Protein AF-A0A0K5Z4E2-F1 (afdb_monomer_lite)

Structure (mmCIF, N/CA/C/O backbone):
data_AF-A0A0K5Z4E2-F1
#
_entry.id   AF-A0A0K5Z4E2-F1
#
loop_
_atom_site.group_PDB
_atom_site.id
_atom_site.type_symbol
_atom_site.label_atom_id
_atom_site.label_alt_id
_atom_site.label_comp_id
_atom_site.label_asym_id
_atom_site.label_entity_id
_atom_site.label_seq_id
_atom_site.pdbx_PDB_ins_code
_atom_site.Cartn_x
_atom_site.Cartn_y
_atom_site.Cartn_z
_atom_site.occupancy
_atom_site.B_iso_or_equiv
_atom_site.auth_seq_id
_atom_site.auth_comp_id
_atom_site.auth_asym_id
_atom_site.auth_atom_id
_atom_site.pdbx_PDB_model_num
ATOM 1 N N . MET A 1 1 ? 26.816 7.752 -24.090 1.00 85.88 1 MET A N 1
ATOM 2 C CA . MET A 1 1 ? 27.400 7.829 -25.450 1.00 85.88 1 MET A CA 1
ATOM 3 C C . MET A 1 1 ? 27.146 6.530 -26.201 1.00 85.88 1 MET A C 1
ATOM 5 O O . MET A 1 1 ? 27.553 5.478 -25.718 1.00 85.88 1 MET A O 1
ATOM 9 N N . LEU A 1 2 ? 26.466 6.602 -27.347 1.00 91.19 2 LEU A N 1
ATOM 10 C CA . LEU A 1 2 ? 26.201 5.449 -28.211 1.00 91.19 2 LEU A CA 1
ATOM 11 C C . LEU A 1 2 ? 27.497 4.975 -28.888 1.00 91.19 2 LEU A C 1
ATOM 13 O O . LEU A 1 2 ? 28.243 5.803 -29.405 1.00 91.19 2 LEU A O 1
ATOM 17 N N . GLU A 1 3 ? 27.762 3.668 -28.878 1.00 92.12 3 GLU A N 1
ATOM 18 C CA . GLU A 1 3 ? 28.926 3.069 -29.547 1.00 92.12 3 GLU A CA 1
ATOM 19 C C . GLU A 1 3 ? 28.527 2.329 -30.829 1.00 92.12 3 GLU A C 1
ATOM 21 O O . GLU A 1 3 ? 29.168 2.508 -31.861 1.00 92.12 3 GLU A O 1
ATOM 26 N N . SER A 1 4 ? 27.482 1.500 -30.781 1.00 94.38 4 SER A N 1
ATOM 27 C CA . SER A 1 4 ? 27.025 0.746 -31.951 1.00 94.38 4 SER A CA 1
ATOM 28 C C . SER A 1 4 ? 25.562 0.339 -31.845 1.00 94.38 4 SER A C 1
ATOM 30 O O . SER A 1 4 ? 25.048 0.124 -30.746 1.00 94.38 4 SER A O 1
ATOM 32 N N . VAL A 1 5 ? 24.931 0.157 -33.004 1.00 95.69 5 VAL A N 1
ATOM 33 C CA . VAL A 1 5 ? 23.601 -0.439 -33.155 1.00 95.69 5 VAL A CA 1
ATOM 34 C C . VAL A 1 5 ? 23.683 -1.488 -34.256 1.00 95.69 5 VAL A C 1
ATOM 36 O O . VAL A 1 5 ? 24.178 -1.192 -35.343 1.00 95.69 5 VAL A O 1
ATOM 39 N N . ALA A 1 6 ? 23.214 -2.700 -33.978 1.00 96.62 6 ALA A N 1
ATOM 40 C CA . ALA A 1 6 ? 23.069 -3.765 -34.963 1.00 96.62 6 ALA A CA 1
ATOM 41 C C . ALA A 1 6 ? 21.619 -4.248 -34.959 1.00 96.62 6 ALA A C 1
ATOM 43 O O . ALA A 1 6 ? 21.101 -4.597 -33.903 1.00 96.62 6 ALA A O 1
ATOM 44 N N . ILE A 1 7 ? 20.970 -4.252 -36.122 1.00 96.38 7 ILE A N 1
ATOM 45 C CA . ILE A 1 7 ? 19.558 -4.622 -36.259 1.00 96.38 7 ILE A CA 1
ATOM 46 C C . ILE A 1 7 ? 19.467 -5.948 -37.006 1.00 96.38 7 ILE A C 1
ATOM 48 O O . ILE A 1 7 ? 20.062 -6.099 -38.072 1.00 96.38 7 ILE A O 1
ATOM 52 N N . THR A 1 8 ? 18.715 -6.891 -36.448 1.00 96.81 8 THR A N 1
ATOM 53 C CA . THR A 1 8 ? 18.377 -8.172 -37.072 1.00 96.81 8 THR A CA 1
ATOM 54 C C . THR A 1 8 ? 16.865 -8.267 -37.165 1.00 96.81 8 THR A C 1
ATOM 56 O O . THR A 1 8 ? 16.188 -8.376 -36.149 1.00 96.81 8 THR A O 1
ATOM 59 N N . GLN A 1 9 ? 16.327 -8.202 -38.378 1.00 93.56 9 GLN A N 1
ATOM 60 C CA . GLN A 1 9 ? 14.895 -8.367 -38.596 1.00 93.56 9 GLN A CA 1
ATOM 61 C C . GLN A 1 9 ? 14.536 -9.856 -38.505 1.00 93.56 9 GLN A C 1
ATOM 63 O O . GLN A 1 9 ? 15.142 -10.675 -39.198 1.00 93.56 9 GLN A O 1
ATOM 68 N N . THR A 1 10 ? 13.595 -10.207 -37.629 1.00 90.38 10 THR A N 1
ATOM 69 C CA . THR A 1 10 ? 13.151 -11.594 -37.424 1.00 90.38 10 THR A CA 1
ATOM 70 C C . THR A 1 10 ? 12.010 -11.960 -38.366 1.00 90.38 10 THR A C 1
ATOM 72 O O . THR A 1 10 ? 11.995 -13.072 -38.889 1.00 90.38 10 THR A O 1
ATOM 75 N N . ASP A 1 11 ? 11.103 -11.019 -38.642 1.00 93.44 11 ASP A N 1
ATOM 76 C CA . ASP A 1 11 ? 10.031 -11.160 -39.631 1.00 93.44 11 ASP A CA 1
ATOM 77 C C . ASP A 1 11 ? 9.533 -9.785 -40.127 1.00 93.44 11 ASP A C 1
ATOM 79 O O . ASP A 1 11 ? 10.179 -8.760 -39.907 1.00 93.44 11 ASP A O 1
ATOM 83 N N . ALA A 1 12 ? 8.417 -9.761 -40.864 1.00 91.88 12 ALA A N 1
ATOM 84 C CA . ALA A 1 12 ? 7.866 -8.536 -41.445 1.00 91.88 12 ALA A CA 1
ATOM 85 C C . ALA A 1 12 ? 7.561 -7.457 -40.392 1.00 91.88 12 ALA A C 1
ATOM 87 O O . ALA A 1 12 ? 7.749 -6.275 -40.680 1.00 91.88 12 ALA A O 1
ATOM 88 N N . ASP A 1 13 ? 7.180 -7.878 -39.186 1.00 96.31 13 ASP A N 1
ATOM 89 C CA . ASP A 1 13 ? 6.677 -7.012 -38.129 1.00 96.31 13 ASP A CA 1
ATOM 90 C C . ASP A 1 13 ? 7.551 -7.035 -36.866 1.00 96.31 13 ASP A C 1
ATOM 92 O O . ASP A 1 13 ? 7.271 -6.280 -35.945 1.00 96.31 13 ASP A O 1
ATOM 96 N N . HIS A 1 14 ? 8.624 -7.833 -36.808 1.00 97.12 14 HIS A N 1
ATOM 97 C CA . HIS A 1 14 ? 9.507 -7.928 -35.639 1.00 97.12 14 HIS A CA 1
ATOM 98 C C . HIS A 1 14 ? 10.990 -7.766 -35.986 1.00 97.12 14 HIS A C 1
ATOM 100 O O . HIS A 1 14 ? 11.478 -8.248 -37.015 1.00 97.12 14 HIS A O 1
ATOM 106 N N . ALA A 1 15 ? 11.735 -7.113 -35.092 1.00 97.06 15 ALA A N 1
ATOM 107 C CA . ALA A 1 15 ? 13.181 -6.962 -35.199 1.00 97.06 15 ALA A CA 1
ATOM 108 C C . ALA A 1 15 ? 13.861 -6.871 -33.828 1.00 97.06 15 ALA A C 1
ATOM 110 O O . ALA A 1 15 ? 13.301 -6.348 -32.870 1.00 97.06 15 ALA A O 1
ATOM 111 N N . ASP A 1 16 ? 15.117 -7.299 -33.767 1.00 97.44 16 ASP A N 1
ATOM 112 C CA . ASP A 1 16 ? 15.994 -7.126 -32.615 1.00 97.44 16 ASP A CA 1
ATOM 113 C C . ASP A 1 16 ? 17.043 -6.055 -32.922 1.00 97.44 16 ASP A C 1
ATOM 115 O O . ASP A 1 16 ? 17.810 -6.189 -33.879 1.00 97.44 16 ASP A O 1
ATOM 119 N N . ALA A 1 17 ? 17.138 -5.017 -32.090 1.00 97.19 17 ALA A N 1
ATOM 120 C CA . ALA A 1 17 ? 18.219 -4.037 -32.154 1.00 97.19 17 ALA A CA 1
ATOM 121 C C . ALA A 1 17 ? 19.170 -4.205 -30.964 1.00 97.19 17 ALA A C 1
ATOM 123 O O . ALA A 1 17 ? 18.847 -3.854 -29.830 1.00 97.19 17 ALA A O 1
ATOM 124 N N . VAL A 1 18 ? 20.375 -4.710 -31.217 1.00 97.12 18 VAL A N 1
ATOM 125 C CA . VAL A 1 18 ? 21.443 -4.796 -30.217 1.00 97.12 18 VAL A CA 1
ATOM 126 C C . VAL A 1 18 ? 22.155 -3.450 -30.146 1.00 97.12 18 VAL A C 1
ATOM 128 O O . VAL A 1 18 ? 22.846 -3.039 -31.081 1.00 97.12 18 VAL A O 1
ATOM 131 N N . VAL A 1 19 ? 21.989 -2.762 -29.022 1.00 96.56 19 VAL A N 1
ATOM 132 C CA . VAL A 1 19 ? 22.530 -1.427 -28.766 1.00 96.56 19 VAL A CA 1
ATOM 133 C C . VAL A 1 19 ? 23.646 -1.522 -27.738 1.00 96.56 19 VAL A C 1
ATOM 135 O O . VAL A 1 19 ? 23.471 -2.068 -26.647 1.00 96.56 19 VAL A O 1
ATOM 138 N N . ARG A 1 20 ? 24.802 -0.946 -28.070 1.00 94.75 20 ARG A N 1
ATOM 139 C CA . ARG A 1 20 ? 25.948 -0.830 -27.167 1.00 94.75 20 ARG A CA 1
ATOM 140 C C . ARG A 1 20 ? 26.245 0.631 -26.893 1.00 94.75 20 ARG A C 1
ATOM 142 O O . ARG A 1 20 ? 26.396 1.423 -27.825 1.00 94.75 20 ARG A O 1
ATOM 149 N N . PHE A 1 21 ? 26.358 0.989 -25.624 1.00 93.31 21 PHE A N 1
ATOM 150 C CA . PHE A 1 21 ? 26.589 2.366 -25.207 1.00 93.31 21 PHE A CA 1
ATOM 151 C C . PHE A 1 21 ? 27.310 2.439 -23.858 1.00 93.31 21 PHE A C 1
ATOM 153 O O . PHE A 1 21 ? 27.431 1.455 -23.131 1.00 93.31 21 PHE A O 1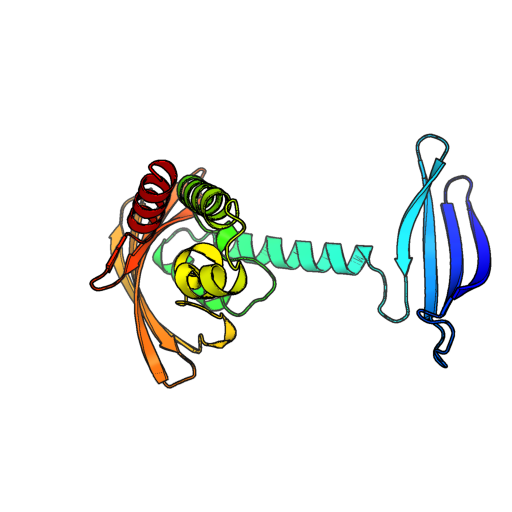
ATOM 160 N N . ARG A 1 22 ? 27.794 3.632 -23.521 1.00 91.88 22 ARG A N 1
ATOM 161 C CA . ARG A 1 22 ? 28.263 3.998 -22.176 1.00 91.88 22 ARG A CA 1
ATOM 162 C C . ARG A 1 22 ? 27.279 4.971 -21.551 1.00 91.88 22 ARG A C 1
ATOM 164 O O . ARG A 1 22 ? 26.756 5.811 -22.288 1.00 91.88 22 ARG A O 1
ATOM 171 N N . ILE A 1 23 ? 27.043 4.897 -20.245 1.00 88.31 23 ILE A N 1
ATOM 172 C CA . ILE A 1 23 ? 26.142 5.839 -19.567 1.00 88.31 23 ILE A CA 1
ATOM 173 C C . ILE A 1 23 ? 26.792 7.225 -19.600 1.00 88.31 23 ILE A C 1
ATOM 175 O O . ILE A 1 23 ? 26.270 8.141 -20.242 1.00 88.31 23 ILE A O 1
ATOM 179 N N . PHE A 1 24 ? 28.008 7.333 -19.068 1.00 88.69 24 PHE A N 1
ATOM 180 C CA . PHE A 1 24 ? 28.829 8.535 -19.140 1.00 88.69 24 PHE A CA 1
ATOM 181 C C . PHE A 1 24 ? 29.995 8.374 -20.114 1.00 88.69 24 PHE A C 1
ATOM 183 O O . PHE A 1 24 ? 30.400 7.274 -20.490 1.00 88.69 24 PHE A O 1
ATOM 190 N N . LYS A 1 25 ? 30.522 9.507 -20.587 1.00 81.75 25 LYS A N 1
ATOM 191 C CA . LYS A 1 25 ? 31.592 9.535 -21.595 1.00 81.75 25 LYS A CA 1
ATOM 192 C C . LYS A 1 25 ? 32.856 8.808 -21.115 1.00 81.75 25 LYS A C 1
ATOM 194 O O . LYS A 1 25 ? 33.476 8.090 -21.901 1.00 81.75 25 LYS A O 1
ATOM 199 N N . ASP A 1 26 ? 33.173 8.959 -19.833 1.00 86.88 26 ASP A N 1
ATOM 200 C CA . ASP A 1 26 ? 34.413 8.474 -19.225 1.00 86.88 26 ASP A CA 1
ATOM 201 C C . ASP A 1 26 ? 34.267 7.094 -18.560 1.00 86.88 26 ASP A C 1
ATOM 203 O O . ASP A 1 26 ? 35.244 6.552 -18.040 1.00 86.88 26 ASP A O 1
ATOM 207 N N . ASP A 1 27 ? 33.076 6.486 -18.619 1.00 86.25 27 ASP A N 1
ATOM 208 C CA . ASP A 1 27 ? 32.851 5.158 -18.052 1.00 86.25 27 ASP A CA 1
ATOM 209 C C . ASP A 1 27 ? 33.724 4.115 -18.751 1.00 86.25 27 ASP A C 1
ATOM 211 O O . ASP A 1 27 ? 33.799 4.027 -19.985 1.00 86.25 27 ASP A O 1
ATOM 215 N N . LYS A 1 28 ? 34.387 3.277 -17.952 1.00 82.62 28 LYS A N 1
ATOM 216 C CA . LYS A 1 28 ? 35.117 2.109 -18.464 1.00 82.62 28 LYS A CA 1
ATOM 217 C C . LYS A 1 28 ? 34.163 0.985 -18.854 1.00 82.62 28 LYS A C 1
ATOM 219 O O . LYS A 1 28 ? 34.446 0.242 -19.794 1.00 82.62 28 LYS A O 1
ATOM 224 N N . GLU A 1 29 ? 33.048 0.877 -18.139 1.00 84.69 29 GLU A N 1
ATOM 225 C CA . GLU A 1 29 ? 32.032 -0.135 -18.379 1.00 84.69 29 GLU A CA 1
ATOM 226 C C . GLU A 1 29 ? 31.134 0.239 -19.556 1.00 84.69 29 GLU A C 1
ATOM 228 O O . GLU A 1 29 ? 30.842 1.405 -19.829 1.00 84.69 29 GLU A O 1
ATOM 233 N N . LYS A 1 30 ? 30.719 -0.790 -20.290 1.00 88.44 30 LYS A N 1
ATOM 234 C CA . LYS A 1 30 ? 29.866 -0.665 -21.466 1.00 88.44 30 LYS A CA 1
ATOM 235 C C . LYS A 1 30 ? 28.593 -1.438 -21.205 1.00 88.44 30 LYS A C 1
ATOM 237 O O . LYS A 1 30 ? 28.645 -2.606 -20.836 1.00 88.44 30 LYS A O 1
ATOM 242 N N . THR A 1 31 ? 27.468 -0.800 -21.468 1.00 91.75 31 THR A N 1
ATOM 243 C CA . THR A 1 31 ? 26.156 -1.428 -21.402 1.00 91.75 31 THR A CA 1
ATOM 244 C C . THR A 1 31 ? 25.794 -1.971 -22.779 1.00 91.75 31 THR A C 1
ATOM 246 O O . THR A 1 31 ? 26.009 -1.310 -23.798 1.00 91.75 31 THR A O 1
ATOM 249 N N . THR A 1 32 ? 25.272 -3.195 -22.811 1.00 94.88 32 THR A N 1
ATOM 250 C CA . THR A 1 32 ? 24.693 -3.809 -24.012 1.00 94.88 32 THR A CA 1
ATOM 251 C C . THR A 1 32 ? 23.268 -4.221 -23.690 1.00 94.88 32 THR A C 1
ATOM 253 O O . THR A 1 32 ? 23.039 -4.869 -22.670 1.00 94.88 32 THR A O 1
ATOM 256 N N . GLN A 1 33 ? 22.325 -3.829 -24.538 1.00 96.44 33 GLN A N 1
ATOM 257 C CA . GLN A 1 33 ? 20.915 -4.187 -24.413 1.00 96.44 33 GLN A CA 1
ATOM 258 C C . GLN A 1 33 ? 20.367 -4.562 -25.786 1.00 96.44 33 GLN A C 1
ATOM 260 O O . GLN A 1 33 ? 20.819 -4.037 -26.804 1.00 96.44 33 GLN A O 1
ATOM 265 N N . THR A 1 34 ? 19.398 -5.466 -25.811 1.00 97.50 34 THR A N 1
ATOM 266 C CA . THR A 1 34 ? 18.633 -5.806 -27.009 1.00 97.50 34 THR A CA 1
ATOM 267 C C . THR A 1 34 ? 17.262 -5.171 -26.885 1.00 97.50 34 THR A C 1
ATOM 269 O O . THR A 1 34 ? 16.535 -5.463 -25.941 1.00 97.50 34 THR A O 1
ATOM 272 N N . LEU A 1 35 ? 16.917 -4.302 -27.827 1.00 97.38 35 LEU A N 1
ATOM 273 C CA . LEU A 1 35 ? 15.571 -3.768 -27.967 1.00 97.38 35 LEU A CA 1
ATOM 274 C C . LEU A 1 35 ? 14.790 -4.738 -28.851 1.00 97.38 35 LEU A C 1
ATOM 276 O O . LEU A 1 35 ? 15.135 -4.907 -30.022 1.00 97.38 35 LEU A O 1
ATOM 280 N N . LYS A 1 36 ? 13.775 -5.386 -28.286 1.00 97.19 36 LYS A N 1
ATOM 281 C CA . LYS A 1 36 ? 12.779 -6.145 -29.042 1.00 97.19 36 LYS A CA 1
ATOM 282 C C . LYS A 1 36 ? 11.817 -5.141 -29.652 1.00 97.19 36 LYS A C 1
ATOM 284 O O . LYS A 1 36 ? 11.267 -4.312 -28.932 1.00 97.19 36 LYS A O 1
ATOM 289 N N . MET A 1 37 ? 11.672 -5.157 -30.967 1.00 97.19 37 MET A N 1
ATOM 290 C CA . MET A 1 37 ? 10.881 -4.179 -31.703 1.00 97.19 37 MET A CA 1
ATOM 291 C C . MET A 1 37 ? 9.734 -4.857 -32.434 1.00 97.19 37 MET A C 1
ATOM 293 O O . MET A 1 37 ? 9.917 -5.931 -33.005 1.00 97.19 37 MET A O 1
ATOM 297 N N . VAL A 1 38 ? 8.591 -4.176 -32.468 1.00 97.12 38 VAL A N 1
ATOM 298 C CA . VAL A 1 38 ? 7.399 -4.587 -33.213 1.00 97.12 38 VAL A CA 1
ATOM 299 C C . VAL A 1 38 ? 6.893 -3.434 -34.082 1.00 97.12 38 VAL A C 1
ATOM 301 O O . VAL A 1 38 ? 6.994 -2.261 -33.708 1.00 97.12 38 VAL A O 1
ATOM 304 N N . ALA A 1 39 ? 6.398 -3.748 -35.274 1.00 96.19 39 ALA A N 1
ATOM 305 C CA . ALA A 1 39 ? 5.769 -2.799 -36.174 1.00 96.19 39 ALA A CA 1
ATOM 306 C C . ALA A 1 39 ? 4.279 -2.671 -35.830 1.00 96.19 39 ALA A C 1
ATOM 308 O O . ALA A 1 39 ? 3.481 -3.571 -36.069 1.00 96.19 39 ALA A O 1
ATOM 309 N N . GLU A 1 40 ? 3.881 -1.514 -35.309 1.00 94.38 40 GLU A N 1
ATOM 310 C CA . GLU A 1 40 ? 2.494 -1.212 -34.965 1.00 94.38 40 GLU A CA 1
ATOM 311 C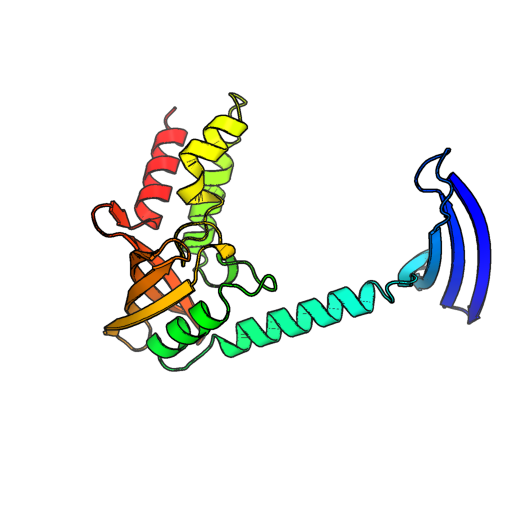 C . GLU A 1 40 ? 2.054 0.089 -35.624 1.00 94.38 40 GLU A C 1
ATOM 313 O O . GLU A 1 40 ? 2.725 1.116 -35.520 1.00 94.38 40 GLU A O 1
ATOM 318 N N . ASN A 1 41 ? 0.891 0.080 -36.282 1.00 92.25 41 ASN A N 1
ATOM 319 C CA . ASN A 1 41 ? 0.302 1.276 -36.898 1.00 92.25 41 ASN A CA 1
ATOM 320 C C . ASN A 1 41 ? 1.278 2.029 -37.831 1.00 92.25 41 ASN A C 1
ATOM 322 O O . ASN A 1 41 ? 1.318 3.260 -37.851 1.00 92.25 41 ASN A O 1
ATOM 326 N N . GLY A 1 42 ? 2.094 1.285 -38.587 1.00 91.12 42 GLY A N 1
ATOM 327 C CA . GLY A 1 42 ? 3.061 1.843 -39.537 1.00 91.12 42 GLY A CA 1
ATOM 328 C C . GLY A 1 42 ? 4.323 2.447 -38.907 1.00 91.12 42 GLY A C 1
ATOM 329 O O . GLY A 1 42 ? 5.068 3.134 -39.606 1.00 91.12 42 GLY A O 1
ATOM 330 N N . ARG A 1 43 ? 4.585 2.212 -37.614 1.00 94.69 43 ARG A N 1
ATOM 331 C CA . ARG A 1 43 ? 5.822 2.622 -36.932 1.00 94.69 43 ARG A CA 1
ATOM 332 C C . ARG A 1 43 ? 6.430 1.470 -36.138 1.00 94.69 43 ARG A C 1
ATOM 334 O O . ARG A 1 43 ? 5.714 0.633 -35.606 1.00 94.69 43 ARG A O 1
ATOM 341 N N . TRP A 1 44 ? 7.750 1.473 -36.013 1.00 95.00 44 TRP A N 1
ATOM 342 C CA . TRP A 1 44 ? 8.453 0.562 -35.116 1.00 95.00 44 TRP A CA 1
ATOM 343 C C . TRP A 1 44 ? 8.418 1.102 -33.687 1.00 95.00 44 TRP A C 1
ATOM 345 O O . TRP A 1 44 ? 8.783 2.256 -33.449 1.00 95.00 44 TRP A O 1
ATOM 355 N N . VAL A 1 45 ? 7.990 0.269 -32.747 1.00 96.56 45 VAL A N 1
ATOM 356 C CA . VAL A 1 45 ? 8.007 0.546 -31.307 1.00 96.56 45 VAL A CA 1
ATOM 357 C C . VAL A 1 45 ? 8.872 -0.490 -30.595 1.00 96.56 45 VAL A C 1
ATOM 359 O O . VAL A 1 45 ? 9.123 -1.566 -31.132 1.00 96.56 45 VAL A O 1
ATOM 362 N N . ILE A 1 46 ? 9.377 -0.140 -29.412 1.00 96.62 46 ILE A N 1
ATOM 363 C CA . ILE A 1 46 ? 10.097 -1.079 -28.546 1.00 96.62 46 ILE A CA 1
ATOM 364 C C . ILE A 1 46 ? 9.046 -1.805 -27.709 1.00 96.62 46 ILE A C 1
ATOM 366 O O . ILE A 1 46 ? 8.323 -1.156 -26.957 1.00 96.62 46 ILE A O 1
ATOM 370 N N . ASP A 1 47 ? 8.983 -3.121 -27.861 1.00 95.38 47 ASP A N 1
ATOM 371 C CA . ASP A 1 47 ? 8.120 -4.022 -27.096 1.00 95.38 47 ASP A CA 1
ATOM 372 C C . ASP A 1 47 ? 8.782 -4.427 -25.770 1.00 95.38 47 ASP A C 1
ATOM 374 O O . ASP A 1 47 ? 8.169 -4.386 -24.707 1.00 95.38 47 ASP A O 1
ATOM 378 N N . ASP A 1 48 ? 10.083 -4.734 -25.813 1.00 97.06 48 ASP A N 1
ATOM 379 C CA . ASP A 1 48 ? 10.846 -5.141 -24.634 1.00 97.06 48 ASP A CA 1
ATOM 380 C C . ASP A 1 48 ? 12.312 -4.695 -24.711 1.00 97.06 48 ASP A C 1
ATOM 382 O O . ASP A 1 48 ? 12.880 -4.454 -25.780 1.00 97.06 48 ASP A O 1
ATOM 386 N N . ILE A 1 49 ? 12.944 -4.598 -23.545 1.00 97.25 49 ILE A N 1
ATOM 387 C CA . ILE A 1 49 ? 14.361 -4.303 -23.379 1.00 97.25 49 ILE A CA 1
ATOM 388 C C . ILE A 1 49 ? 14.987 -5.462 -22.613 1.00 97.25 49 ILE A C 1
ATOM 390 O O . ILE A 1 49 ? 14.680 -5.695 -21.446 1.00 97.25 49 ILE A O 1
ATOM 394 N N . VAL A 1 50 ? 15.913 -6.161 -23.262 1.00 97.00 50 VAL A N 1
ATOM 395 C CA . VAL A 1 50 ? 16.627 -7.296 -22.676 1.00 97.00 50 VAL A CA 1
ATOM 396 C C . VAL A 1 50 ? 18.067 -6.901 -22.391 1.00 97.00 50 VAL A C 1
ATOM 398 O O . VAL A 1 50 ? 18.810 -6.494 -23.285 1.00 97.00 50 VAL A O 1
ATOM 401 N N . SER A 1 51 ? 18.482 -7.041 -21.138 1.00 94.38 51 SER A N 1
ATOM 402 C CA . SER A 1 51 ? 19.849 -6.771 -20.683 1.00 94.38 51 SER A CA 1
ATOM 403 C C . SER A 1 51 ? 20.479 -8.017 -20.051 1.00 94.38 51 SER A C 1
ATOM 405 O O . SER A 1 51 ? 19.900 -9.102 -20.055 1.00 94.38 51 SER A O 1
ATOM 407 N N . ASN A 1 52 ? 21.658 -7.862 -19.448 1.00 91.19 52 ASN A N 1
ATOM 408 C CA . ASN A 1 52 ? 22.251 -8.873 -18.567 1.00 91.19 52 ASN A CA 1
ATOM 409 C C . ASN A 1 52 ? 21.389 -9.178 -17.324 1.00 91.19 52 ASN A C 1
ATOM 411 O O . ASN A 1 52 ? 21.598 -10.210 -16.693 1.00 91.19 52 ASN A O 1
ATOM 415 N N . HIS A 1 53 ? 20.435 -8.308 -16.982 1.00 90.31 53 HIS A N 1
ATOM 416 C CA . HIS A 1 53 ? 19.459 -8.518 -15.908 1.00 90.31 53 HIS A CA 1
ATOM 417 C C . HIS A 1 53 ? 18.159 -9.185 -16.392 1.00 90.31 53 HIS A C 1
ATOM 419 O O . HIS A 1 53 ? 17.247 -9.386 -15.596 1.00 90.31 53 HIS A O 1
ATOM 425 N N . GLY A 1 54 ? 18.072 -9.547 -17.676 1.00 94.44 54 GLY A N 1
ATOM 426 C CA . GLY A 1 54 ? 16.882 -10.144 -18.281 1.00 94.44 54 GLY A CA 1
ATOM 427 C C . GLY A 1 54 ? 15.962 -9.124 -18.955 1.00 94.44 54 GLY A C 1
ATOM 428 O O . GLY A 1 54 ? 16.387 -8.014 -19.288 1.00 94.44 54 GLY A O 1
ATOM 429 N N . SER A 1 55 ? 14.726 -9.559 -19.206 1.00 97.19 55 SER A N 1
ATOM 430 C CA . SER A 1 55 ? 13.649 -8.801 -19.854 1.00 97.19 55 SER A CA 1
ATOM 431 C C . SER A 1 55 ? 12.974 -7.848 -18.867 1.00 97.19 55 SER A C 1
ATOM 433 O O . SER A 1 55 ? 12.560 -8.261 -17.779 1.00 97.19 55 SER A O 1
ATOM 435 N N . VAL A 1 56 ? 12.836 -6.579 -19.256 1.00 95.81 56 VAL A N 1
ATOM 436 C CA . VAL A 1 56 ? 12.093 -5.580 -18.475 1.00 95.81 56 VAL A CA 1
ATOM 437 C C . VAL A 1 56 ? 10.606 -5.921 -18.457 1.00 95.81 56 VAL A C 1
ATOM 439 O O . VAL A 1 56 ? 9.996 -5.886 -17.390 1.00 95.81 56 VAL A O 1
ATOM 442 N N . LEU A 1 57 ? 10.029 -6.299 -19.601 1.00 94.88 57 LEU A N 1
ATOM 443 C CA . LEU A 1 57 ? 8.620 -6.679 -19.695 1.00 94.88 57 LEU A CA 1
ATOM 444 C C . LEU A 1 57 ? 8.299 -7.865 -18.777 1.00 94.88 57 LEU A C 1
ATOM 446 O O . LEU A 1 57 ? 7.324 -7.828 -18.027 1.00 94.88 57 LEU A O 1
ATOM 450 N N . GLN A 1 58 ? 9.144 -8.899 -18.781 1.00 94.88 58 GLN A N 1
ATOM 451 C CA . GLN A 1 58 ? 8.971 -10.058 -17.909 1.00 94.88 58 GLN A CA 1
ATOM 452 C C . GLN A 1 58 ? 9.094 -9.683 -16.428 1.00 94.88 58 GLN A C 1
ATOM 454 O O . GLN A 1 58 ? 8.309 -10.170 -15.616 1.00 94.88 58 GLN A O 1
ATOM 459 N N . ALA A 1 59 ? 10.053 -8.824 -16.069 1.00 93.25 59 ALA A N 1
ATOM 460 C CA . ALA A 1 59 ? 10.210 -8.358 -14.695 1.00 93.25 59 ALA A CA 1
ATOM 461 C C . ALA A 1 59 ? 8.964 -7.594 -14.220 1.00 93.25 59 ALA A C 1
ATOM 463 O O . ALA A 1 59 ? 8.423 -7.913 -13.166 1.00 93.25 59 ALA A O 1
ATOM 464 N N . VAL A 1 60 ? 8.458 -6.655 -15.027 1.00 91.69 60 VAL A N 1
ATOM 465 C CA . VAL A 1 60 ? 7.238 -5.892 -14.715 1.00 91.69 60 VAL A CA 1
ATOM 466 C C . VAL A 1 60 ? 6.025 -6.811 -14.581 1.00 91.69 60 VAL A C 1
ATOM 468 O O . VAL A 1 60 ? 5.275 -6.690 -13.617 1.00 91.69 60 VAL A O 1
ATOM 471 N N . ASN A 1 61 ? 5.836 -7.753 -15.508 1.00 93.25 61 ASN A N 1
ATOM 472 C CA . ASN A 1 61 ? 4.708 -8.683 -15.450 1.00 93.25 61 ASN A CA 1
ATOM 473 C C . ASN A 1 61 ? 4.780 -9.602 -14.227 1.00 93.25 61 ASN A C 1
ATOM 475 O O . ASN A 1 61 ? 3.772 -9.788 -13.553 1.00 93.25 61 ASN A O 1
ATOM 479 N N . SER A 1 62 ? 5.965 -10.119 -13.900 1.00 91.19 62 SER A N 1
ATOM 480 C CA . SER A 1 62 ? 6.172 -10.961 -12.718 1.00 91.19 62 SER A CA 1
ATOM 481 C C . SER A 1 62 ? 5.884 -10.204 -11.419 1.00 91.19 62 SER A C 1
ATOM 483 O O . SER A 1 62 ? 5.201 -10.724 -10.538 1.00 91.19 62 SER A O 1
ATOM 485 N N . GLU A 1 63 ? 6.338 -8.952 -11.302 1.00 88.50 63 GLU A N 1
ATOM 486 C CA . GLU A 1 63 ? 6.009 -8.120 -10.140 1.00 88.50 63 GLU A CA 1
ATOM 487 C C . GLU A 1 63 ? 4.508 -7.808 -10.073 1.00 88.50 63 GLU A C 1
ATOM 489 O O . GLU A 1 63 ? 3.904 -7.985 -9.019 1.00 88.50 63 GLU A O 1
ATOM 494 N N . ASN A 1 64 ? 3.868 -7.470 -11.198 1.00 89.06 64 ASN A N 1
ATOM 495 C CA . ASN A 1 64 ? 2.417 -7.264 -11.245 1.00 89.06 64 ASN A CA 1
ATOM 496 C C . ASN A 1 64 ? 1.640 -8.512 -10.798 1.00 89.06 64 ASN A C 1
ATOM 498 O O . ASN A 1 64 ? 0.676 -8.395 -10.043 1.00 89.06 64 ASN A O 1
ATOM 502 N N . GLU A 1 65 ? 2.045 -9.706 -11.236 1.00 90.44 65 GLU A N 1
ATOM 503 C CA . GLU A 1 65 ? 1.424 -10.968 -10.821 1.00 90.44 65 GLU A CA 1
ATOM 504 C C . GLU A 1 65 ? 1.565 -11.207 -9.314 1.00 90.44 65 GLU A C 1
ATOM 506 O O . GLU A 1 65 ? 0.582 -11.566 -8.664 1.00 90.44 65 GLU A O 1
ATOM 511 N N . LYS A 1 66 ? 2.748 -10.956 -8.734 1.00 87.50 66 LYS A N 1
ATOM 512 C CA . LYS A 1 66 ? 2.961 -11.050 -7.279 1.00 87.50 66 LYS A CA 1
ATOM 513 C C . LYS A 1 66 ? 2.064 -10.082 -6.519 1.00 87.50 66 LYS A C 1
ATOM 515 O O . LYS A 1 66 ? 1.418 -10.475 -5.551 1.00 87.50 66 LYS A O 1
ATOM 520 N N . THR A 1 67 ? 1.994 -8.836 -6.973 1.00 85.94 67 THR A N 1
ATOM 521 C CA . THR A 1 67 ? 1.142 -7.813 -6.372 1.00 85.94 67 THR A CA 1
ATOM 522 C C . THR A 1 67 ? -0.335 -8.203 -6.443 1.00 85.94 67 THR A C 1
ATOM 524 O O . THR A 1 67 ? -1.049 -8.118 -5.446 1.00 85.94 67 THR A O 1
ATOM 527 N N . LEU A 1 68 ? -0.808 -8.674 -7.601 1.00 87.94 68 LEU A N 1
ATOM 528 C CA . LEU A 1 68 ? -2.187 -9.140 -7.767 1.00 87.94 68 LEU A CA 1
ATOM 529 C C . LEU A 1 68 ? -2.490 -10.355 -6.881 1.00 87.94 68 LEU A C 1
ATOM 531 O O . LEU A 1 68 ? -3.581 -10.428 -6.314 1.00 87.94 68 LEU A O 1
ATOM 535 N N . ALA A 1 69 ? -1.537 -11.277 -6.732 1.00 88.75 69 ALA A N 1
ATOM 536 C CA . ALA A 1 69 ? -1.670 -12.429 -5.848 1.00 88.75 69 ALA A CA 1
ATOM 537 C C . ALA A 1 69 ? -1.778 -12.010 -4.374 1.00 88.75 69 ALA A C 1
ATOM 539 O O . ALA A 1 69 ? -2.670 -12.503 -3.686 1.00 88.75 69 ALA A O 1
ATOM 540 N N . ALA A 1 70 ? -0.951 -11.065 -3.915 1.00 87.62 70 ALA A N 1
ATOM 541 C CA . ALA A 1 70 ? -1.030 -10.514 -2.560 1.00 87.62 70 ALA A CA 1
ATOM 542 C C . ALA A 1 70 ? -2.372 -9.799 -2.319 1.00 87.62 70 ALA A C 1
ATOM 544 O O . ALA A 1 70 ? -3.078 -10.077 -1.356 1.00 87.62 70 ALA A O 1
ATOM 545 N N . LEU A 1 71 ? -2.817 -8.938 -3.241 1.00 87.75 71 LEU A N 1
ATOM 546 C CA . LEU A 1 71 ? -4.124 -8.279 -3.110 1.00 87.75 71 LEU A CA 1
ATOM 547 C C . LEU A 1 71 ? -5.289 -9.273 -3.074 1.00 87.75 71 LEU A C 1
ATOM 549 O O . LEU A 1 71 ? -6.273 -9.048 -2.368 1.00 87.75 71 LEU A O 1
ATOM 553 N N . ALA A 1 72 ? -5.204 -10.353 -3.852 1.00 89.50 72 ALA A N 1
ATOM 554 C CA . ALA A 1 72 ? -6.201 -11.412 -3.835 1.00 89.50 72 ALA A CA 1
ATOM 555 C C . ALA A 1 72 ? -6.168 -12.199 -2.516 1.00 89.50 72 ALA A C 1
ATOM 557 O O . ALA A 1 72 ? -7.234 -12.533 -1.995 1.00 89.50 72 ALA A O 1
ATOM 558 N N . SER A 1 73 ? -4.982 -12.461 -1.955 1.00 91.00 73 SER A N 1
ATOM 559 C CA . SER A 1 73 ? -4.830 -13.207 -0.702 1.00 91.00 73 SER A CA 1
ATOM 560 C C . SER A 1 73 ? -5.399 -12.451 0.500 1.00 91.00 73 SER A C 1
ATOM 562 O O . SER A 1 73 ? -5.996 -13.089 1.372 1.00 91.00 73 SER A O 1
ATOM 564 N N . LEU A 1 74 ? -5.334 -11.111 0.494 1.00 91.56 74 LEU A N 1
ATOM 565 C CA . LEU A 1 74 ? -5.944 -10.250 1.515 1.00 91.56 74 LEU A CA 1
ATOM 566 C C . LEU A 1 74 ? -7.454 -10.457 1.648 1.00 91.56 74 LEU A C 1
ATOM 568 O O . LEU A 1 74 ? -7.993 -10.335 2.745 1.00 91.56 74 LEU A O 1
ATOM 572 N N . GLN A 1 75 ? -8.164 -10.762 0.558 1.00 92.56 75 GLN A N 1
ATOM 573 C CA . GLN A 1 75 ? -9.630 -10.789 0.537 1.00 92.56 75 GLN A CA 1
ATOM 574 C C . GLN A 1 75 ? -10.198 -12.048 1.206 1.00 92.56 75 GLN A C 1
ATOM 576 O O . GLN A 1 75 ? -10.700 -12.968 0.560 1.00 92.56 75 GLN A O 1
ATOM 581 N N . LYS A 1 76 ? -10.127 -12.071 2.538 1.00 93.75 76 LYS A N 1
ATOM 582 C CA . LYS A 1 76 ? -10.701 -13.106 3.398 1.00 93.75 76 LYS A CA 1
ATOM 583 C C . LYS A 1 76 ? -12.174 -12.829 3.687 1.00 93.75 76 LYS A C 1
ATOM 585 O O . LYS A 1 76 ? -12.640 -11.695 3.660 1.00 93.75 76 LYS A O 1
ATOM 590 N N . GLU A 1 77 ? -12.917 -13.874 4.035 1.00 92.94 77 GLU A N 1
ATOM 591 C CA . GLU A 1 77 ? -14.309 -13.720 4.465 1.00 92.94 77 GLU A CA 1
ATOM 592 C C . GLU A 1 77 ? -14.408 -12.955 5.794 1.00 92.94 77 GLU A C 1
ATOM 594 O O . GLU A 1 77 ? -15.210 -12.030 5.927 1.00 92.94 77 GLU A O 1
ATOM 599 N N . GLN A 1 78 ? -13.559 -13.318 6.760 1.00 95.94 78 GLN A N 1
ATOM 600 C CA . GLN A 1 78 ? -13.554 -12.728 8.094 1.00 95.94 78 GLN A CA 1
ATOM 601 C C . GLN A 1 78 ? -12.629 -11.494 8.148 1.00 95.94 78 GLN A C 1
ATOM 603 O O . GLN A 1 78 ? -11.480 -11.590 7.709 1.00 95.94 78 GLN A O 1
ATOM 608 N N .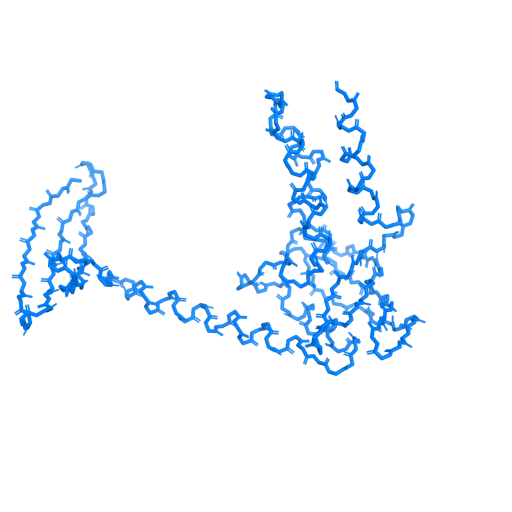 PRO A 1 79 ? -13.073 -10.358 8.717 1.00 96.81 79 PRO A N 1
ATOM 609 C CA . PRO A 1 79 ? -12.287 -9.125 8.782 1.00 96.81 79 PRO A CA 1
ATOM 610 C C . PRO A 1 79 ? -10.994 -9.275 9.595 1.00 96.81 79 PRO A C 1
ATOM 612 O O . PRO A 1 79 ? -9.963 -8.730 9.219 1.00 96.81 79 PRO A O 1
ATOM 615 N N . GLU A 1 80 ? -11.002 -10.055 10.675 1.00 97.06 80 GLU A N 1
ATOM 616 C CA . GLU A 1 80 ? -9.801 -10.353 11.461 1.00 97.06 80 GLU A CA 1
ATOM 617 C C . GLU A 1 80 ? -8.745 -11.132 10.662 1.00 97.06 80 GLU A C 1
ATOM 619 O O . GLU A 1 80 ? -7.552 -10.915 10.851 1.00 97.06 80 GLU A O 1
ATOM 624 N N . ALA A 1 81 ? -9.174 -11.989 9.730 1.00 96.75 81 ALA A N 1
ATOM 625 C CA . ALA A 1 81 ? -8.273 -12.721 8.847 1.00 96.75 81 ALA A CA 1
ATOM 626 C C . ALA A 1 81 ? -7.728 -11.820 7.728 1.00 96.75 81 ALA A C 1
ATOM 628 O O . ALA A 1 81 ? -6.564 -11.954 7.367 1.00 96.75 81 ALA A O 1
ATOM 629 N N . PHE A 1 82 ? -8.534 -10.875 7.221 1.00 95.81 82 PHE A N 1
ATOM 630 C CA . PHE A 1 82 ? -8.051 -9.806 6.335 1.00 95.81 82 PHE A CA 1
ATOM 631 C C . PHE A 1 82 ? -6.948 -8.989 7.024 1.00 95.81 82 PHE A C 1
ATOM 633 O O . PHE A 1 82 ? -5.899 -8.759 6.433 1.00 95.81 82 PHE A O 1
ATOM 640 N N . VAL A 1 83 ? -7.148 -8.604 8.291 1.00 96.31 83 VAL A N 1
ATOM 641 C CA . VAL A 1 83 ? -6.139 -7.859 9.065 1.00 96.31 83 VAL A CA 1
ATOM 642 C C . VAL A 1 83 ? -4.899 -8.708 9.346 1.00 96.31 83 VAL A C 1
ATOM 644 O O . VAL A 1 83 ? -3.794 -8.194 9.240 1.00 96.31 83 VAL A O 1
ATOM 647 N N . ALA A 1 84 ? -5.043 -9.991 9.679 1.00 95.81 84 ALA A N 1
ATOM 648 C CA . ALA A 1 84 ? -3.889 -10.864 9.887 1.00 95.81 84 ALA A CA 1
ATOM 649 C C . ALA A 1 84 ? -3.016 -10.961 8.624 1.00 95.81 84 ALA A C 1
ATOM 651 O O . ALA A 1 84 ? -1.825 -10.671 8.688 1.00 95.81 84 ALA A O 1
ATOM 652 N N . GLU A 1 85 ? -3.629 -11.261 7.476 1.00 94.12 85 GLU A N 1
ATOM 653 C CA . GLU A 1 85 ? -2.935 -11.341 6.185 1.00 94.12 85 GLU A CA 1
ATOM 654 C C . GLU A 1 85 ? -2.284 -9.998 5.804 1.00 94.12 85 GLU A C 1
ATOM 656 O O . GLU A 1 85 ? -1.160 -9.951 5.312 1.00 94.12 85 GLU A O 1
ATOM 661 N N . LEU A 1 86 ? -2.960 -8.879 6.088 1.00 92.69 86 LEU A N 1
ATOM 662 C CA . LEU A 1 86 ? -2.426 -7.536 5.862 1.00 92.69 86 LEU A CA 1
ATOM 663 C C . LEU A 1 86 ? -1.078 -7.318 6.559 1.00 92.69 86 LEU A C 1
ATOM 665 O O . LEU A 1 86 ? -0.163 -6.750 5.965 1.00 92.69 86 LEU A O 1
ATOM 669 N N . PHE A 1 87 ? -0.957 -7.758 7.812 1.00 92.06 87 PHE A N 1
ATOM 670 C CA . PHE A 1 87 ? 0.280 -7.624 8.577 1.00 92.06 87 PHE A CA 1
ATOM 671 C C . PHE A 1 87 ? 1.349 -8.649 8.184 1.00 92.06 87 PHE A C 1
ATOM 673 O O . PHE A 1 87 ? 2.531 -8.361 8.352 1.00 92.06 87 PHE A O 1
ATOM 680 N N . GLU A 1 88 ? 0.974 -9.804 7.629 1.00 90.56 88 GLU A N 1
ATOM 681 C CA . GLU A 1 88 ? 1.938 -10.743 7.034 1.00 90.56 88 GLU A CA 1
ATOM 682 C C . GLU A 1 88 ? 2.633 -10.135 5.807 1.00 90.56 88 GLU A C 1
ATOM 684 O O . GLU A 1 88 ? 3.821 -10.370 5.600 1.00 90.56 88 GLU A O 1
ATOM 689 N N . HIS A 1 89 ? 1.927 -9.285 5.055 1.00 87.62 89 HIS A N 1
ATOM 690 C CA . HIS A 1 89 ? 2.439 -8.629 3.850 1.00 87.62 89 HIS A CA 1
ATOM 691 C C . HIS A 1 89 ? 2.972 -7.208 4.069 1.00 87.62 89 HIS A C 1
ATOM 693 O O . HIS A 1 89 ? 3.277 -6.521 3.096 1.00 87.62 89 HIS A O 1
ATOM 699 N N . ILE A 1 90 ? 3.084 -6.721 5.309 1.00 85.62 90 ILE A N 1
ATOM 700 C CA . ILE A 1 90 ? 3.455 -5.314 5.539 1.00 85.62 90 ILE A CA 1
ATOM 701 C C . ILE A 1 90 ? 4.900 -5.001 5.146 1.00 85.62 90 ILE A C 1
ATOM 703 O O . ILE A 1 90 ? 5.193 -3.883 4.745 1.00 85.62 90 ILE A O 1
ATOM 707 N N . ALA A 1 91 ? 5.791 -5.990 5.235 1.00 77.62 91 ALA A N 1
ATOM 708 C CA . ALA A 1 91 ? 7.182 -5.867 4.805 1.00 77.62 91 ALA A CA 1
ATOM 709 C C . ALA A 1 91 ? 7.374 -6.182 3.309 1.00 77.62 91 ALA A C 1
ATOM 711 O O . ALA A 1 91 ? 8.488 -6.056 2.790 1.00 77.62 91 ALA A O 1
ATOM 712 N N . ASP A 1 92 ? 6.312 -6.588 2.608 1.00 77.88 92 ASP A N 1
ATOM 713 C CA . ASP A 1 92 ? 6.386 -6.885 1.188 1.00 77.88 92 ASP A CA 1
ATOM 714 C C . ASP A 1 92 ? 6.358 -5.576 0.401 1.00 77.88 92 ASP A C 1
ATOM 716 O O . ASP A 1 92 ? 5.333 -4.914 0.271 1.00 77.88 92 ASP A O 1
ATOM 720 N N . TYR A 1 93 ? 7.488 -5.227 -0.212 1.00 65.38 93 TYR A N 1
ATOM 721 C CA . TYR A 1 93 ? 7.609 -4.063 -1.101 1.00 65.38 93 TYR A CA 1
ATOM 722 C C . TYR A 1 93 ? 6.728 -4.136 -2.366 1.00 65.38 93 TYR A C 1
ATOM 724 O O . TYR A 1 93 ? 6.774 -3.233 -3.201 1.00 65.38 93 TYR A O 1
ATOM 732 N N . SER A 1 94 ? 5.956 -5.211 -2.545 1.00 63.81 94 SER A N 1
ATOM 733 C CA . SER A 1 94 ? 5.173 -5.476 -3.751 1.00 63.81 94 SER A CA 1
ATOM 734 C C . SER A 1 94 ? 3.901 -4.632 -3.854 1.00 63.81 94 SER A C 1
ATOM 736 O O . SER A 1 94 ? 3.316 -4.576 -4.936 1.00 63.81 94 SER A O 1
ATOM 738 N N . TRP A 1 95 ? 3.446 -3.960 -2.790 1.00 70.69 95 TRP A N 1
ATOM 739 C CA . TRP A 1 95 ? 2.219 -3.163 -2.851 1.00 70.69 95 TRP A CA 1
ATOM 740 C C . TRP A 1 95 ? 2.206 -1.988 -1.848 1.00 70.69 95 TRP A C 1
ATOM 742 O O . TRP A 1 95 ? 2.688 -2.121 -0.727 1.00 70.69 95 TRP A O 1
ATOM 752 N N . PRO A 1 96 ? 1.658 -0.811 -2.215 1.00 74.31 96 PRO A N 1
ATOM 753 C CA . PRO A 1 96 ? 1.551 0.321 -1.299 1.00 74.31 96 PRO A CA 1
ATOM 754 C C . PRO A 1 96 ? 0.288 0.226 -0.429 1.00 74.31 96 PRO A C 1
ATOM 756 O O . PRO A 1 96 ? -0.805 -0.047 -0.930 1.00 74.31 96 PRO A O 1
ATOM 759 N N . TRP A 1 97 ? 0.391 0.597 0.853 1.00 79.31 97 TRP A N 1
ATOM 760 C CA . TRP A 1 97 ? -0.735 0.644 1.807 1.00 79.31 97 TRP A CA 1
ATOM 761 C C . TRP A 1 97 ? -1.962 1.425 1.301 1.00 79.31 97 TRP A C 1
ATOM 763 O O . TRP A 1 97 ? -3.097 1.175 1.705 1.00 79.31 97 TRP A O 1
ATOM 773 N N . THR A 1 98 ? -1.760 2.359 0.369 1.00 81.81 98 THR A N 1
ATOM 774 C CA . THR A 1 98 ? -2.827 3.155 -0.259 1.00 81.81 98 THR A CA 1
ATOM 775 C C . THR A 1 98 ? -3.819 2.334 -1.092 1.00 81.81 98 THR A C 1
ATOM 777 O O . THR A 1 98 ? -4.852 2.866 -1.499 1.00 81.81 98 THR A O 1
ATOM 780 N N . TRP A 1 99 ? -3.535 1.058 -1.362 1.00 85.81 99 TRP A N 1
ATOM 781 C CA . TRP A 1 99 ? -4.405 0.177 -2.148 1.00 85.81 99 TRP A CA 1
ATOM 782 C C . TRP A 1 99 ? -5.417 -0.607 -1.314 1.00 85.81 99 TRP A C 1
ATOM 784 O O . TRP A 1 99 ? -6.371 -1.138 -1.875 1.00 85.81 99 TRP A O 1
ATOM 794 N N . VAL A 1 100 ? -5.242 -0.654 0.008 1.00 90.06 100 VAL A N 1
ATOM 795 C CA . VAL A 1 100 ? -6.179 -1.335 0.920 1.00 90.06 100 VAL A CA 1
ATOM 796 C C . VAL A 1 100 ? -7.080 -0.366 1.675 1.00 90.06 100 VAL A C 1
ATOM 798 O O . VAL A 1 100 ? -7.921 -0.801 2.455 1.00 90.06 100 VAL A O 1
ATOM 801 N N . VAL A 1 101 ? -6.909 0.942 1.472 1.00 93.88 101 VAL A N 1
ATOM 802 C CA . VAL A 1 101 ? -7.763 1.973 2.068 1.00 93.88 101 VAL A CA 1
ATOM 803 C C . VAL A 1 101 ? -8.916 2.333 1.136 1.00 93.88 101 VAL A C 1
ATOM 805 O O . VAL A 1 101 ? -8.792 2.282 -0.088 1.00 93.88 101 VAL A O 1
ATOM 808 N N . SER A 1 102 ? -10.024 2.766 1.728 1.00 95.44 102 SER A N 1
ATOM 809 C CA . SER A 1 102 ? -11.210 3.196 0.996 1.00 95.44 102 SER A CA 1
ATOM 810 C C . SER A 1 102 ? -10.934 4.368 0.050 1.00 95.44 102 SER A C 1
ATOM 812 O O . SER A 1 102 ? -10.048 5.203 0.276 1.00 95.44 102 SER A O 1
ATOM 814 N N . ASP A 1 103 ? -11.768 4.491 -0.984 1.00 94.06 103 ASP A N 1
ATOM 815 C CA . ASP A 1 103 ? -11.740 5.634 -1.904 1.00 94.06 103 ASP A CA 1
ATOM 816 C C . ASP A 1 103 ? -11.820 6.979 -1.170 1.00 94.06 103 ASP A C 1
ATOM 818 O O . ASP A 1 103 ? -11.096 7.911 -1.521 1.00 94.06 103 ASP A O 1
ATOM 822 N N . SER A 1 104 ? -12.667 7.079 -0.141 1.00 94.19 104 SER A N 1
ATOM 823 C CA . SER A 1 104 ? -12.833 8.294 0.665 1.00 94.19 104 SER A CA 1
ATOM 824 C C . SER A 1 104 ? -11.544 8.665 1.394 1.00 94.19 104 SER A C 1
ATOM 826 O O . SER A 1 104 ? -11.113 9.818 1.336 1.00 94.19 104 SER A O 1
ATOM 828 N N . TYR A 1 105 ? -10.884 7.687 2.020 1.00 95.19 105 TYR A N 1
ATOM 829 C CA . TYR A 1 105 ? -9.602 7.908 2.686 1.00 95.19 105 TYR A CA 1
ATOM 830 C C . TYR A 1 105 ? -8.536 8.369 1.685 1.00 95.19 105 TYR A C 1
ATOM 832 O O . TYR A 1 105 ? -7.858 9.378 1.893 1.00 95.19 105 TYR A O 1
ATOM 840 N N . ARG A 1 106 ? -8.442 7.687 0.537 1.00 93.06 106 ARG A N 1
ATOM 841 C CA . ARG A 1 106 ? -7.507 8.044 -0.540 1.00 93.06 106 ARG A CA 1
ATOM 842 C C . ARG A 1 106 ? -7.762 9.453 -1.081 1.00 93.06 106 ARG A C 1
ATOM 844 O O . ARG A 1 106 ? -6.818 10.193 -1.357 1.00 93.06 106 ARG A O 1
ATOM 851 N N . GLN A 1 107 ? -9.024 9.853 -1.231 1.00 93.75 107 GLN A N 1
ATOM 852 C CA . GLN A 1 107 ? -9.388 11.209 -1.647 1.00 93.75 107 GLN A CA 1
ATOM 853 C C . GLN A 1 107 ? -8.973 12.261 -0.613 1.00 93.75 107 GLN A C 1
ATOM 855 O O . GLN A 1 107 ? -8.445 13.302 -1.010 1.00 93.75 107 GLN A O 1
ATOM 860 N N . ALA A 1 108 ? -9.146 11.987 0.683 1.00 94.56 108 ALA A N 1
ATOM 861 C CA . ALA A 1 108 ? -8.732 12.894 1.751 1.00 94.56 108 ALA A CA 1
ATOM 862 C C . ALA A 1 108 ? -7.210 13.110 1.764 1.00 94.56 108 ALA A C 1
ATOM 864 O O . ALA A 1 108 ? -6.760 14.257 1.767 1.00 94.56 108 ALA A O 1
ATOM 865 N N . VAL A 1 109 ? -6.416 12.035 1.668 1.00 92.00 109 VAL A N 1
ATOM 866 C CA . VAL A 1 109 ? -4.945 12.118 1.560 1.00 92.00 109 VAL A CA 1
ATOM 867 C C . VAL A 1 109 ? -4.531 12.922 0.325 1.00 92.00 109 VAL A C 1
ATOM 869 O O . VAL A 1 109 ? -3.707 13.830 0.415 1.00 92.00 109 VAL A O 1
ATOM 872 N N . ASN A 1 110 ? -5.147 12.657 -0.831 1.00 91.06 110 ASN A N 1
ATOM 873 C CA . ASN A 1 110 ? -4.852 13.384 -2.069 1.00 91.06 110 ASN A CA 1
ATOM 874 C C . ASN A 1 110 ? -5.205 14.877 -1.986 1.00 91.06 110 ASN A C 1
ATOM 876 O O . ASN A 1 110 ? -4.491 15.715 -2.542 1.00 91.06 110 ASN A O 1
ATOM 880 N N . ALA A 1 111 ? -6.313 15.226 -1.329 1.00 91.75 111 ALA A N 1
ATOM 881 C CA . ALA A 1 111 ? -6.694 16.615 -1.105 1.00 91.75 111 ALA A CA 1
ATOM 882 C C . ALA A 1 111 ? -5.686 17.315 -0.185 1.00 91.75 111 ALA A C 1
ATOM 884 O O . ALA A 1 111 ? -5.202 18.396 -0.526 1.00 91.75 111 ALA A O 1
ATOM 885 N N . PHE A 1 112 ? -5.307 16.662 0.914 1.00 90.94 112 PHE A N 1
ATOM 886 C CA . PHE A 1 112 ? -4.299 17.151 1.845 1.00 90.94 112 PHE A CA 1
ATOM 887 C C . PHE A 1 112 ? -2.958 17.392 1.151 1.00 90.94 112 PHE A C 1
ATOM 889 O O . PHE A 1 112 ? -2.467 18.521 1.167 1.00 90.94 112 PHE A O 1
ATOM 896 N N . TYR A 1 113 ? -2.433 16.385 0.445 1.00 87.88 113 TYR A N 1
ATOM 897 C CA . TYR A 1 113 ? -1.195 16.466 -0.338 1.00 87.88 113 TYR A CA 1
ATOM 898 C C . TYR A 1 113 ? -1.183 17.690 -1.261 1.00 87.88 113 TYR A C 1
ATOM 900 O O . TYR A 1 113 ? -0.247 18.490 -1.253 1.00 87.88 113 TYR A O 1
ATOM 908 N N . LYS A 1 114 ? -2.273 17.894 -2.014 1.00 87.31 114 LYS A N 1
ATOM 909 C CA . LYS A 1 114 ? -2.422 19.038 -2.924 1.00 87.31 114 LYS A CA 1
ATOM 910 C C . LYS A 1 114 ? -2.458 20.385 -2.210 1.00 87.31 114 LYS A C 1
ATOM 912 O O . LYS A 1 114 ? -2.153 21.383 -2.852 1.00 87.31 114 LYS A O 1
ATOM 917 N N . THR A 1 115 ? -2.896 20.455 -0.956 1.00 85.19 115 THR A N 1
ATOM 918 C CA . THR A 1 115 ? -2.900 21.712 -0.189 1.00 85.19 115 THR A CA 1
ATOM 919 C C . THR A 1 115 ? -1.568 21.991 0.492 1.00 85.19 115 THR A C 1
ATOM 921 O O . THR A 1 115 ? -1.186 23.150 0.568 1.00 85.19 115 THR A O 1
ATOM 924 N N . THR A 1 116 ? -0.847 20.957 0.929 1.00 78.69 116 THR A N 1
ATOM 925 C CA . THR A 1 116 ? 0.443 21.096 1.618 1.00 78.69 116 THR A CA 1
ATOM 926 C C . THR A 1 116 ? 1.535 21.590 0.665 1.00 78.69 116 THR A C 1
ATOM 928 O O . THR A 1 116 ? 2.185 22.586 0.947 1.00 78.69 116 THR A O 1
ATOM 931 N N . PHE A 1 117 ? 1.677 20.991 -0.522 1.00 73.12 117 PHE A N 1
ATOM 932 C CA . PHE A 1 117 ? 2.793 21.299 -1.436 1.00 73.12 117 PHE A CA 1
ATOM 933 C C . PHE A 1 117 ? 2.509 22.391 -2.478 1.00 73.12 117 PHE A C 1
ATOM 935 O O . PHE A 1 117 ? 3.257 22.551 -3.441 1.00 73.12 117 PHE A O 1
ATOM 942 N N . LYS A 1 118 ? 1.414 23.146 -2.331 1.00 68.38 118 LYS A N 1
ATOM 943 C CA . LYS A 1 118 ? 1.095 24.272 -3.230 1.00 68.38 118 LYS A CA 1
ATOM 944 C C . LYS A 1 118 ? 1.845 25.554 -2.878 1.00 68.38 118 LYS A C 1
ATOM 946 O O . LYS A 1 118 ? 2.069 26.385 -3.756 1.00 68.38 118 LYS A O 1
ATOM 951 N N . THR A 1 119 ? 2.197 25.734 -1.613 1.00 59.62 119 THR A N 1
ATOM 952 C CA . THR A 1 119 ? 2.882 26.918 -1.092 1.00 59.62 119 THR A CA 1
ATOM 953 C C . THR A 1 119 ? 4.376 26.631 -1.006 1.00 59.62 119 THR A C 1
ATOM 955 O O . THR A 1 119 ? 4.796 25.750 -0.274 1.00 59.62 119 THR A O 1
ATOM 958 N N . ALA A 1 120 ? 5.181 27.358 -1.781 1.00 54.41 120 ALA A N 1
ATOM 959 C CA . ALA A 1 120 ? 6.616 27.138 -1.998 1.00 54.41 120 ALA A CA 1
ATOM 960 C C . ALA A 1 120 ? 7.534 27.394 -0.776 1.00 54.41 120 ALA A C 1
ATOM 962 O O . ALA A 1 120 ? 8.710 27.715 -0.950 1.00 54.41 120 ALA A O 1
ATOM 963 N N . ASN A 1 121 ? 7.028 27.282 0.452 1.00 57.19 121 ASN A N 1
ATOM 964 C CA . ASN A 1 121 ? 7.813 27.522 1.655 1.00 57.19 121 ASN A CA 1
ATOM 965 C C . ASN A 1 121 ? 8.334 26.191 2.195 1.00 57.19 121 ASN A C 1
ATOM 967 O O . ASN A 1 121 ? 7.634 25.484 2.897 1.00 57.19 121 ASN A O 1
ATOM 971 N N . ASN A 1 122 ? 9.579 25.882 1.837 1.00 67.50 122 ASN A N 1
ATOM 972 C CA . ASN A 1 122 ? 10.391 24.802 2.399 1.00 67.50 122 ASN A CA 1
ATOM 973 C C . ASN A 1 122 ? 9.727 23.401 2.414 1.00 67.50 122 ASN A C 1
ATOM 975 O O . ASN A 1 122 ? 9.370 22.893 3.479 1.00 67.50 122 ASN A O 1
ATOM 979 N N . PRO A 1 123 ? 9.598 22.746 1.242 1.00 68.12 123 PRO A N 1
ATOM 980 C CA . PRO A 1 123 ? 8.940 21.445 1.124 1.00 68.12 123 PRO A CA 1
ATOM 981 C C . PRO A 1 123 ? 9.538 20.374 2.046 1.00 68.12 123 PRO A C 1
ATOM 983 O O . PRO A 1 123 ? 8.791 19.530 2.524 1.00 68.12 123 PRO A O 1
ATOM 986 N N . ASP A 1 124 ? 10.835 20.431 2.357 1.00 71.31 124 ASP A N 1
ATOM 987 C CA . ASP A 1 124 ? 11.485 19.445 3.227 1.00 71.31 124 ASP A CA 1
ATOM 988 C C . ASP A 1 124 ? 10.977 19.511 4.676 1.00 71.31 124 ASP A C 1
ATOM 990 O O . ASP A 1 124 ? 10.795 18.482 5.323 1.00 71.31 124 ASP A O 1
ATOM 994 N N . GLU A 1 125 ? 10.710 20.710 5.194 1.00 75.38 125 GLU A N 1
ATOM 995 C CA . GLU A 1 125 ? 10.245 20.912 6.571 1.00 75.38 125 GLU A CA 1
ATOM 996 C C . GLU A 1 125 ? 8.765 20.524 6.710 1.00 75.38 125 GLU A C 1
ATOM 998 O O . GLU A 1 125 ? 8.395 19.788 7.629 1.00 75.38 125 GLU A O 1
ATOM 1003 N N . ASP A 1 126 ? 7.943 20.900 5.726 1.00 73.62 126 ASP A N 1
ATOM 1004 C CA . ASP A 1 126 ? 6.548 20.462 5.625 1.00 73.62 126 ASP A CA 1
ATOM 1005 C C . ASP A 1 126 ? 6.436 18.937 5.459 1.00 73.62 126 ASP A C 1
ATOM 1007 O O . ASP A 1 126 ? 5.556 18.310 6.056 1.00 73.62 126 ASP A O 1
ATOM 1011 N N . MET A 1 127 ? 7.349 18.314 4.701 1.00 74.44 127 MET A N 1
ATOM 1012 C CA . MET A 1 127 ? 7.416 16.855 4.560 1.00 74.44 127 MET A CA 1
ATOM 1013 C C . MET A 1 127 ? 7.680 16.161 5.897 1.00 74.44 127 MET A C 1
ATOM 1015 O O . MET A 1 127 ? 7.068 15.127 6.159 1.00 74.44 127 MET A O 1
ATOM 1019 N N . GLN A 1 128 ? 8.561 16.708 6.740 1.00 79.56 128 GLN A N 1
ATOM 1020 C CA . GLN A 1 128 ? 8.851 16.126 8.054 1.00 79.56 128 GLN A CA 1
ATOM 1021 C C . GLN A 1 128 ? 7.693 16.323 9.037 1.00 79.56 128 GLN A C 1
ATOM 1023 O O . GLN A 1 128 ? 7.307 15.382 9.727 1.00 79.56 128 GLN A O 1
ATOM 1028 N N . ILE A 1 129 ? 7.104 17.521 9.086 1.00 82.44 129 ILE A N 1
ATOM 1029 C CA . ILE A 1 129 ? 6.010 17.836 10.020 1.00 82.44 129 ILE A CA 1
ATOM 1030 C C . ILE A 1 129 ? 4.747 17.033 9.690 1.00 82.44 129 ILE A C 1
ATOM 1032 O O . ILE A 1 129 ? 4.028 16.589 10.588 1.00 82.44 129 ILE A O 1
ATOM 1036 N N . GLU A 1 130 ? 4.460 16.847 8.402 1.00 86.44 130 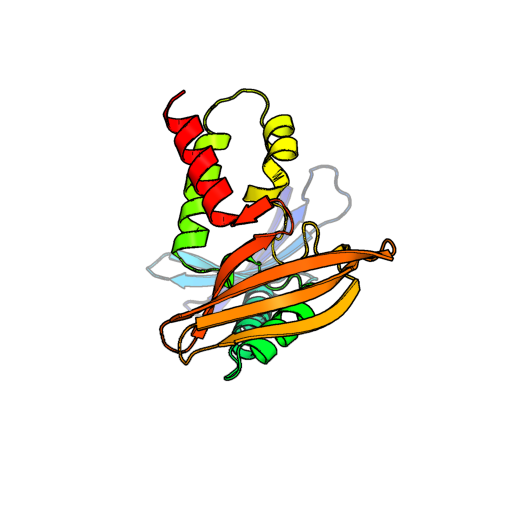GLU A N 1
ATOM 1037 C CA . GLU A 1 130 ? 3.217 16.231 7.936 1.00 86.44 130 GLU A CA 1
ATOM 1038 C C . GLU A 1 130 ? 3.395 14.782 7.467 1.00 86.44 130 GLU A C 1
ATOM 1040 O O . GLU A 1 130 ? 2.466 14.203 6.891 1.00 86.44 130 GLU A O 1
ATOM 1045 N N . ARG A 1 131 ? 4.560 14.176 7.748 1.00 85.94 131 ARG A N 1
ATOM 1046 C CA . ARG A 1 131 ? 4.927 12.819 7.314 1.00 85.94 131 ARG A CA 1
ATOM 1047 C C . ARG A 1 131 ? 3.852 11.789 7.636 1.00 85.94 131 ARG A C 1
ATOM 1049 O O . ARG A 1 131 ? 3.466 11.026 6.750 1.00 85.94 131 ARG A O 1
ATOM 1056 N N . GLN A 1 132 ? 3.281 11.881 8.838 1.00 85.88 132 GLN A N 1
ATOM 1057 C CA . GLN A 1 132 ? 2.249 10.971 9.342 1.00 85.88 132 GLN A CA 1
ATOM 1058 C C . GLN A 1 132 ? 0.967 10.911 8.492 1.00 85.88 132 GLN A C 1
ATOM 1060 O O . GLN A 1 132 ? 0.203 9.957 8.598 1.00 85.88 132 GLN A O 1
ATOM 1065 N N . PHE A 1 133 ? 0.698 11.939 7.680 1.00 87.31 133 PHE A N 1
ATOM 1066 C CA . PHE A 1 133 ? -0.525 12.043 6.877 1.00 87.31 133 PHE A CA 1
ATOM 1067 C C . PHE A 1 13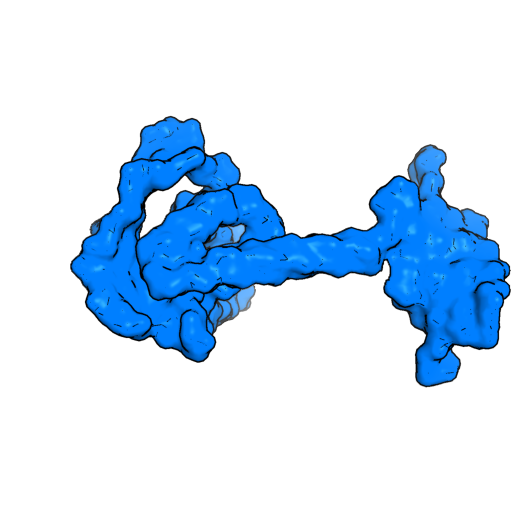3 ? -0.314 11.699 5.400 1.00 87.31 133 PHE A C 1
ATOM 1069 O O . PHE A 1 133 ? -1.295 11.541 4.672 1.00 87.31 133 PHE A O 1
ATOM 1076 N N . ILE A 1 134 ? 0.939 11.643 4.939 1.00 81.06 134 ILE A N 1
ATOM 1077 C CA . ILE A 1 134 ? 1.276 11.527 3.512 1.00 81.06 134 ILE A CA 1
ATOM 1078 C C . ILE A 1 134 ? 2.186 10.333 3.239 1.00 81.06 134 ILE A C 1
ATOM 1080 O O . ILE A 1 134 ? 1.941 9.594 2.288 1.00 81.06 134 ILE A O 1
ATOM 1084 N N . TYR A 1 135 ? 3.245 10.178 4.029 1.00 81.31 135 TYR A N 1
ATOM 1085 C CA . TYR A 1 135 ? 4.348 9.270 3.720 1.00 81.31 135 TYR A CA 1
ATOM 1086 C C . TYR A 1 135 ? 4.384 8.059 4.640 1.00 81.31 135 TYR A C 1
ATOM 1088 O O . TYR A 1 135 ? 4.647 6.958 4.169 1.00 81.31 135 TYR A O 1
ATOM 1096 N N . ASP A 1 136 ? 4.113 8.255 5.928 1.00 87.44 136 ASP A N 1
ATOM 1097 C CA . ASP A 1 136 ? 4.111 7.157 6.886 1.00 87.44 136 ASP A CA 1
ATOM 1098 C C . ASP A 1 136 ? 2.991 6.174 6.563 1.00 87.44 136 ASP A C 1
ATOM 1100 O O . ASP A 1 136 ? 1.846 6.573 6.334 1.00 87.44 136 ASP A O 1
ATOM 1104 N N . ASN A 1 137 ? 3.307 4.881 6.596 1.00 89.69 137 ASN A N 1
ATOM 1105 C CA . ASN A 1 137 ? 2.302 3.846 6.468 1.00 89.69 137 ASN A CA 1
ATOM 1106 C C . ASN A 1 137 ? 1.431 3.837 7.733 1.00 89.69 137 ASN A C 1
ATOM 1108 O O . ASN A 1 137 ? 1.916 3.522 8.830 1.00 89.69 137 ASN A O 1
ATOM 1112 N N . PRO A 1 138 ? 0.134 4.173 7.629 1.00 91.38 138 PRO A N 1
ATOM 1113 C CA . PRO A 1 138 ? -0.727 4.267 8.796 1.00 91.38 138 PRO A CA 1
ATOM 1114 C C . PRO A 1 138 ? -0.983 2.898 9.448 1.00 91.38 138 PRO A C 1
ATOM 1116 O O . PRO A 1 138 ? -1.295 2.850 10.641 1.00 91.38 138 PRO A O 1
ATOM 1119 N N . ILE A 1 139 ? -0.784 1.787 8.732 1.00 92.12 139 ILE A N 1
ATOM 1120 C CA . ILE A 1 139 ? -0.983 0.429 9.257 1.00 92.12 139 ILE A CA 1
ATOM 1121 C C . ILE A 1 139 ? 0.099 0.074 10.295 1.00 92.12 139 ILE A C 1
ATOM 1123 O O . ILE A 1 139 ? -0.223 -0.529 11.316 1.00 92.12 139 ILE A O 1
ATOM 1127 N N . CYS A 1 140 ? 1.348 0.510 10.097 1.00 88.69 140 CYS A N 1
ATOM 1128 C CA . CYS A 1 140 ? 2.475 0.215 10.998 1.00 88.69 140 CYS A CA 1
ATOM 1129 C C . CYS A 1 140 ? 3.151 1.450 11.616 1.00 88.69 140 CYS A C 1
ATOM 1131 O O . CYS A 1 140 ? 4.223 1.322 12.197 1.00 88.69 140 CYS A O 1
ATOM 1133 N N . PHE A 1 141 ? 2.519 2.627 11.535 1.00 86.31 141 PHE A N 1
ATOM 1134 C CA . PHE A 1 141 ? 3.004 3.885 12.127 1.00 86.31 141 PHE A CA 1
ATOM 1135 C C . PHE A 1 141 ? 4.357 4.360 11.572 1.00 86.31 141 PHE A C 1
ATOM 1137 O O . PHE A 1 141 ? 5.196 4.878 12.307 1.00 86.31 141 PHE A O 1
ATOM 1144 N N . GLY A 1 142 ? 4.563 4.235 10.262 1.00 84.81 142 GLY A N 1
ATOM 1145 C CA . GLY A 1 142 ? 5.758 4.778 9.623 1.00 84.81 142 GLY A CA 1
ATOM 1146 C C . GLY A 1 142 ? 6.369 3.834 8.617 1.00 84.81 142 GLY A C 1
ATOM 1147 O O . GLY A 1 142 ? 5.679 3.353 7.727 1.00 84.81 142 GLY A O 1
ATOM 1148 N N . GLU A 1 143 ? 7.672 3.624 8.746 1.00 85.19 143 GLU A N 1
ATOM 1149 C CA . GLU A 1 143 ? 8.460 2.811 7.826 1.00 85.19 143 GLU A CA 1
ATOM 1150 C C . GLU A 1 143 ? 8.189 1.324 8.068 1.00 85.19 143 GLU A C 1
ATOM 1152 O O . GLU A 1 143 ? 8.314 0.829 9.189 1.00 85.19 143 GLU A O 1
ATOM 1157 N N . GLU A 1 144 ? 7.853 0.596 7.006 1.00 86.75 144 GLU A N 1
ATOM 1158 C CA . GLU A 1 144 ? 7.505 -0.828 7.043 1.00 86.75 144 GLU A CA 1
ATOM 1159 C C . GLU A 1 144 ? 8.633 -1.692 7.629 1.00 86.75 144 GLU A C 1
ATOM 1161 O O . GLU A 1 144 ? 8.379 -2.693 8.296 1.00 86.75 144 GLU A O 1
ATOM 1166 N N . SER A 1 145 ? 9.889 -1.267 7.456 1.00 87.12 145 SER A N 1
ATOM 1167 C CA . SER A 1 145 ? 11.082 -1.925 8.006 1.00 87.12 145 SER A CA 1
ATOM 1168 C C . SER A 1 145 ? 11.149 -1.913 9.539 1.00 87.12 145 SER A C 1
ATOM 1170 O O . SER A 1 145 ? 11.910 -2.682 10.131 1.00 87.12 145 SER A O 1
ATOM 1172 N N . LEU A 1 146 ? 10.376 -1.041 10.196 1.00 89.00 146 LEU A N 1
ATOM 1173 C CA . LEU A 1 146 ? 10.292 -0.973 11.651 1.00 89.00 146 LEU A CA 1
ATOM 1174 C C . LEU A 1 146 ? 9.272 -1.954 12.220 1.00 89.00 146 LEU A C 1
ATOM 1176 O O . LEU A 1 146 ? 9.302 -2.204 13.423 1.00 89.00 146 LEU A O 1
ATOM 1180 N N . PHE A 1 147 ? 8.390 -2.529 11.405 1.00 91.88 147 PHE A N 1
ATOM 1181 C CA . PHE A 1 147 ? 7.460 -3.546 11.872 1.00 91.88 147 PHE A CA 1
ATOM 1182 C C . PHE A 1 147 ? 8.207 -4.838 12.238 1.00 91.88 147 PHE A C 1
ATOM 1184 O O . PHE A 1 147 ? 9.042 -5.320 11.476 1.00 91.88 147 PHE A O 1
ATOM 1191 N N . SER A 1 148 ? 7.908 -5.416 13.409 1.00 93.25 148 SER A N 1
ATOM 1192 C CA . SER A 1 148 ? 8.491 -6.697 13.829 1.00 93.25 148 SER A CA 1
ATOM 1193 C C . SER A 1 148 ? 7.474 -7.832 13.830 1.00 93.25 148 SER A C 1
ATOM 1195 O O . SER A 1 148 ? 7.728 -8.869 13.220 1.00 93.25 148 SER A O 1
ATOM 1197 N N . ARG A 1 149 ? 6.361 -7.683 14.553 1.00 94.44 149 ARG A N 1
ATOM 1198 C CA . ARG A 1 149 ? 5.329 -8.726 14.659 1.00 94.44 149 ARG A CA 1
ATOM 1199 C C . ARG A 1 149 ? 4.020 -8.167 15.195 1.00 94.44 149 ARG A C 1
ATOM 1201 O O . ARG A 1 149 ? 4.022 -7.183 15.930 1.00 94.44 149 ARG A O 1
ATOM 1208 N N . VAL A 1 150 ? 2.928 -8.873 14.921 1.00 96.69 150 VAL A N 1
ATOM 1209 C CA . VAL A 1 150 ? 1.640 -8.652 15.586 1.00 96.69 150 VAL A CA 1
ATOM 1210 C C . VAL A 1 150 ? 1.620 -9.364 16.937 1.00 96.69 150 VAL A C 1
ATOM 1212 O O . VAL A 1 150 ? 1.978 -10.537 17.023 1.00 96.69 150 VAL A O 1
ATOM 1215 N N . ASP A 1 151 ? 1.176 -8.667 17.983 1.00 97.31 151 ASP A N 1
ATOM 1216 C CA . ASP A 1 151 ? 1.003 -9.235 19.325 1.00 97.31 151 ASP A CA 1
ATOM 1217 C C . ASP A 1 151 ? -0.468 -9.553 19.633 1.00 97.31 151 ASP A C 1
ATOM 1219 O O . ASP A 1 151 ? -0.755 -10.471 20.399 1.00 97.31 151 ASP A O 1
ATOM 1223 N N . GLU A 1 152 ? -1.416 -8.791 19.076 1.00 98.12 152 GLU A N 1
ATOM 1224 C CA . GLU A 1 152 ? -2.853 -9.005 19.276 1.00 98.12 152 GLU A CA 1
ATOM 1225 C C . GLU A 1 152 ? -3.666 -8.506 18.075 1.00 98.12 152 GLU A C 1
ATOM 1227 O O . GLU A 1 152 ? -3.442 -7.401 17.586 1.00 98.12 152 GLU A O 1
ATOM 1232 N N . ILE A 1 153 ? -4.659 -9.298 17.658 1.00 98.38 153 ILE A N 1
ATOM 1233 C CA . ILE A 1 153 ? -5.761 -8.877 16.782 1.00 98.38 153 ILE A CA 1
ATOM 1234 C C . ILE A 1 153 ? -7.055 -9.209 17.512 1.00 98.38 153 ILE A C 1
ATOM 1236 O O . ILE A 1 153 ? -7.311 -10.370 17.835 1.00 98.38 153 ILE A O 1
ATOM 1240 N N . ARG A 1 154 ? -7.883 -8.198 17.773 1.00 98.50 154 ARG A N 1
ATOM 1241 C CA . ARG A 1 154 ? -9.140 -8.358 18.504 1.00 98.50 154 ARG A CA 1
ATOM 1242 C C . ARG A 1 154 ? -10.281 -7.655 17.786 1.00 98.50 154 ARG A C 1
ATOM 1244 O O . ARG A 1 154 ? -10.256 -6.446 17.582 1.00 98.50 154 ARG A O 1
ATOM 1251 N N . VAL A 1 155 ? -11.325 -8.410 17.460 1.00 98.56 155 VAL A N 1
ATOM 1252 C CA . VAL A 1 155 ? -12.573 -7.858 16.922 1.00 98.56 155 VAL A CA 1
ATOM 1253 C C . VAL A 1 155 ? -13.300 -7.101 18.035 1.00 98.56 155 VAL A C 1
ATOM 1255 O O . VAL A 1 155 ? -13.604 -7.683 19.075 1.00 98.56 155 VAL A O 1
ATOM 1258 N N . LEU A 1 156 ? -13.575 -5.813 17.827 1.00 98.31 156 LEU A N 1
ATOM 1259 C CA . LEU A 1 156 ? -14.370 -4.987 18.742 1.00 98.31 156 LEU A CA 1
ATOM 1260 C C . LEU A 1 156 ? -15.837 -4.939 18.308 1.00 98.31 156 LEU A C 1
ATOM 1262 O O . LEU A 1 156 ? -16.739 -5.118 19.120 1.00 98.31 156 LEU A O 1
ATOM 1266 N N . GLU A 1 157 ? -16.066 -4.721 17.015 1.00 97.56 157 GLU A N 1
ATOM 1267 C CA . GLU A 1 157 ? -17.391 -4.640 16.400 1.00 97.56 157 GLU A CA 1
ATOM 1268 C C . GLU A 1 157 ? -17.352 -5.342 15.040 1.00 97.56 157 GLU A C 1
ATOM 1270 O O . GLU A 1 157 ? -16.331 -5.298 14.349 1.00 97.56 157 GLU A O 1
ATOM 1275 N N . LYS A 1 158 ? -18.447 -6.000 14.644 1.00 97.44 158 LYS A N 1
ATOM 1276 C CA . LYS A 1 158 ? -18.528 -6.728 13.373 1.00 97.44 158 LYS A CA 1
ATOM 1277 C C . LYS A 1 158 ? -19.961 -6.849 12.881 1.00 97.44 158 LYS A C 1
ATOM 1279 O O . LYS A 1 158 ? -20.852 -7.266 13.618 1.00 97.44 158 LYS A O 1
ATOM 1284 N N . THR A 1 159 ? -20.149 -6.531 11.611 1.00 95.94 159 THR A N 1
ATOM 1285 C CA . THR A 1 159 ? -21.361 -6.774 10.831 1.00 95.94 159 THR A CA 1
ATOM 1286 C C . THR A 1 159 ? -20.984 -7.493 9.530 1.00 95.94 159 THR A C 1
ATOM 1288 O O . THR A 1 159 ? -19.831 -7.883 9.342 1.00 95.94 159 THR A O 1
ATOM 1291 N N . ALA A 1 160 ? -21.950 -7.694 8.629 1.00 92.75 160 ALA A N 1
ATOM 1292 C CA . ALA A 1 160 ? -21.676 -8.256 7.307 1.00 92.75 160 ALA A CA 1
ATOM 1293 C C . ALA A 1 160 ? -20.772 -7.348 6.451 1.00 92.75 160 ALA A C 1
ATOM 1295 O O . ALA A 1 160 ? -19.954 -7.856 5.681 1.00 92.75 160 ALA A O 1
ATOM 1296 N N . ASP A 1 161 ? -20.900 -6.027 6.629 1.00 96.06 161 ASP A N 1
ATOM 1297 C CA . ASP A 1 161 ? -20.300 -5.019 5.750 1.00 96.06 161 ASP A CA 1
ATOM 1298 C C . ASP A 1 161 ? -19.365 -4.043 6.477 1.00 96.06 161 ASP A C 1
ATOM 1300 O O . ASP A 1 161 ? -18.831 -3.118 5.870 1.00 96.06 161 ASP A O 1
ATOM 1304 N N . SER A 1 162 ? -19.152 -4.215 7.781 1.00 97.75 162 SER A N 1
ATOM 1305 C CA . SER A 1 162 ? -18.254 -3.368 8.564 1.00 97.75 162 SER A CA 1
ATOM 1306 C C . SER A 1 162 ? -17.623 -4.123 9.722 1.00 97.75 162 SER A C 1
ATOM 1308 O O . SER A 1 162 ? -18.201 -5.072 10.256 1.00 97.75 162 SER A O 1
ATOM 1310 N N . ALA A 1 163 ? -16.441 -3.686 10.139 1.00 98.50 163 ALA A N 1
ATOM 1311 C CA . ALA A 1 163 ? -15.817 -4.170 11.359 1.00 98.50 163 ALA A CA 1
ATOM 1312 C C . ALA A 1 163 ? -14.933 -3.098 11.992 1.00 98.50 163 ALA A C 1
ATOM 1314 O O . ALA A 1 163 ? -14.416 -2.215 11.313 1.00 98.50 163 ALA A O 1
ATOM 1315 N N . ARG A 1 164 ? -14.731 -3.205 13.301 1.00 98.50 164 ARG A N 1
ATOM 1316 C CA . ARG A 1 164 ? -13.747 -2.425 14.047 1.00 98.50 164 ARG A CA 1
ATOM 1317 C C . ARG A 1 164 ? -12.799 -3.403 14.713 1.00 98.50 164 ARG A C 1
ATOM 1319 O O . ARG A 1 164 ? -13.224 -4.197 15.554 1.00 98.50 164 ARG A O 1
ATOM 1326 N N . ILE A 1 165 ? -11.539 -3.384 14.299 1.00 98.62 165 ILE A N 1
ATOM 1327 C CA . ILE A 1 165 ? -10.525 -4.347 14.729 1.00 98.62 165 ILE A CA 1
ATOM 1328 C C . ILE A 1 165 ? -9.449 -3.608 15.507 1.00 98.62 165 ILE A C 1
ATOM 1330 O O . ILE A 1 165 ? -8.795 -2.727 14.965 1.00 98.62 165 ILE A O 1
ATOM 1334 N N . HIS A 1 166 ? -9.248 -3.973 16.765 1.00 98.50 166 HIS A N 1
ATOM 1335 C CA . HIS A 1 166 ? -8.096 -3.540 17.539 1.00 98.50 166 HIS A CA 1
ATOM 1336 C C . HIS A 1 166 ? -6.871 -4.371 17.160 1.00 98.50 166 HIS A C 1
ATOM 1338 O O . HIS A 1 166 ? -6.960 -5.599 17.078 1.00 98.50 166 HIS A O 1
ATOM 1344 N N . VAL A 1 167 ? -5.735 -3.708 16.967 1.00 98.06 167 VAL A N 1
ATOM 1345 C CA . VAL A 1 167 ? -4.452 -4.352 16.694 1.00 98.06 167 VAL A CA 1
ATOM 1346 C C . VAL A 1 167 ? -3.388 -3.770 17.608 1.00 98.06 167 VAL A C 1
ATOM 1348 O O . VAL A 1 167 ? -3.265 -2.549 17.714 1.00 98.06 167 VAL A O 1
ATOM 1351 N N . ARG A 1 168 ? -2.588 -4.652 18.207 1.00 97.62 168 ARG A N 1
ATOM 1352 C CA . ARG A 1 168 ? -1.346 -4.309 18.903 1.00 97.62 168 ARG A CA 1
ATOM 1353 C C . ARG A 1 168 ? -0.185 -5.041 18.251 1.00 97.62 168 ARG A C 1
ATOM 1355 O O . ARG A 1 168 ? -0.292 -6.235 17.960 1.00 97.62 168 ARG A O 1
ATOM 1362 N N . PHE A 1 169 ? 0.918 -4.342 18.038 1.00 95.62 169 PHE A N 1
ATOM 1363 C CA . PHE A 1 169 ? 2.101 -4.894 17.393 1.00 95.62 169 PHE A CA 1
ATOM 1364 C C . PHE A 1 169 ? 3.384 -4.301 17.976 1.00 95.62 169 PHE A C 1
ATOM 1366 O O . PHE A 1 169 ? 3.396 -3.204 18.538 1.00 95.62 169 PHE A O 1
ATOM 1373 N N . THR A 1 170 ? 4.471 -5.049 17.822 1.00 95.50 170 THR A N 1
ATOM 1374 C CA . THR A 1 170 ? 5.804 -4.679 18.287 1.00 95.50 170 THR A CA 1
ATOM 1375 C C . THR A 1 170 ? 6.625 -4.170 17.103 1.00 95.50 170 THR A C 1
ATOM 1377 O O . THR A 1 170 ? 6.612 -4.764 16.017 1.00 95.50 170 THR A O 1
ATOM 1380 N N . LEU A 1 171 ? 7.383 -3.099 17.326 1.00 93.31 171 LEU A N 1
ATOM 1381 C CA . LEU A 1 171 ? 8.380 -2.565 16.403 1.00 93.31 171 LEU A CA 1
ATOM 1382 C C . LEU A 1 171 ? 9.765 -3.190 16.647 1.00 93.31 171 LEU A C 1
ATOM 1384 O O . LEU A 1 171 ? 10.053 -3.730 17.714 1.00 93.31 171 LEU A O 1
ATOM 1388 N N . THR A 1 172 ? 10.672 -3.083 15.678 1.00 92.88 172 THR A N 1
ATOM 1389 C CA . THR A 1 172 ? 12.035 -3.644 15.749 1.00 92.88 172 THR A CA 1
ATOM 1390 C C . THR A 1 172 ? 12.890 -3.051 16.871 1.00 92.88 172 THR A C 1
ATOM 1392 O O . THR A 1 172 ? 13.815 -3.704 17.351 1.00 92.88 172 THR A O 1
ATOM 1395 N N . ASN A 1 173 ? 12.561 -1.846 17.342 1.00 91.69 173 ASN A N 1
ATOM 1396 C CA . ASN A 1 173 ? 13.191 -1.212 18.503 1.00 91.69 173 ASN A CA 1
ATOM 1397 C C . ASN A 1 173 ? 12.632 -1.700 19.859 1.00 91.69 173 ASN A C 1
ATOM 1399 O O . ASN A 1 173 ? 13.107 -1.256 20.902 1.00 91.69 173 ASN A O 1
ATOM 1403 N N . GLY A 1 174 ? 11.646 -2.604 19.855 1.00 92.25 174 GLY A N 1
ATOM 1404 C CA . GLY A 1 174 ? 11.002 -3.150 21.050 1.00 92.25 174 GLY A CA 1
ATOM 1405 C C . GLY A 1 174 ? 9.835 -2.320 21.593 1.00 92.25 174 GLY A C 1
ATOM 1406 O O . GLY A 1 174 ? 9.234 -2.728 22.586 1.00 92.25 174 GLY A O 1
ATOM 1407 N N . ASN A 1 175 ? 9.498 -1.189 20.968 1.00 93.38 175 ASN A N 1
ATOM 1408 C CA . ASN A 1 175 ? 8.304 -0.427 21.320 1.00 93.38 175 ASN A CA 1
ATOM 1409 C C . ASN A 1 175 ? 7.043 -1.170 20.872 1.00 93.38 175 ASN A C 1
ATOM 1411 O O . ASN A 1 175 ? 7.048 -1.860 19.852 1.00 93.38 175 ASN A O 1
ATOM 1415 N N . ASN A 1 176 ? 5.956 -0.966 21.612 1.00 94.00 176 ASN A N 1
ATOM 1416 C CA . ASN A 1 176 ? 4.640 -1.477 21.256 1.00 94.00 176 ASN A CA 1
ATOM 1417 C C . ASN A 1 176 ? 3.766 -0.325 20.782 1.00 94.00 176 ASN A C 1
ATOM 1419 O O . ASN A 1 176 ? 3.682 0.699 21.457 1.00 94.00 176 ASN A O 1
ATOM 1423 N N . GLU A 1 177 ? 3.078 -0.548 19.674 1.00 94.94 177 GLU A N 1
ATOM 1424 C CA . GLU A 1 177 ? 2.080 0.359 19.132 1.00 94.94 177 GLU A CA 1
ATOM 1425 C C . GLU A 1 177 ? 0.725 -0.344 19.102 1.00 94.94 177 GLU A C 1
ATOM 1427 O O . GLU A 1 177 ? 0.625 -1.570 18.975 1.00 94.94 177 GLU A O 1
ATOM 1432 N N . GLU A 1 178 ? -0.340 0.438 19.224 1.00 96.69 178 GLU A N 1
ATOM 1433 C CA . GLU A 1 178 ? -1.701 -0.073 19.141 1.00 96.69 178 GLU A CA 1
ATOM 1434 C C . GLU A 1 178 ? -2.609 0.910 18.409 1.00 96.69 178 GLU A C 1
ATOM 1436 O O . GLU A 1 178 ? -2.433 2.126 18.470 1.00 96.69 178 GLU A O 1
ATOM 1441 N N . GLN A 1 179 ? -3.597 0.380 17.701 1.00 97.31 179 GLN A N 1
ATOM 1442 C CA . GLN A 1 179 ? -4.602 1.173 17.009 1.00 97.31 179 GLN A CA 1
ATOM 1443 C C . GLN A 1 179 ? -5.856 0.353 16.746 1.00 97.31 179 GLN A C 1
ATOM 1445 O O . GLN A 1 179 ? -5.885 -0.861 16.947 1.00 97.31 179 GLN A O 1
ATOM 1450 N N . GLU A 1 180 ? -6.885 1.011 16.232 1.00 98.25 180 GLU A N 1
ATOM 1451 C CA . GLU A 1 180 ? -8.037 0.325 15.673 1.00 98.25 180 GLU A CA 1
ATOM 1452 C C . GLU A 1 180 ? -8.146 0.603 14.177 1.00 98.25 180 GLU A C 1
ATOM 1454 O O . GLU A 1 180 ? -8.012 1.741 13.725 1.00 98.25 180 GLU A O 1
ATOM 1459 N N . LEU A 1 181 ? -8.428 -0.448 13.417 1.00 98.25 181 LEU A N 1
ATOM 1460 C CA . LEU A 1 181 ? -8.751 -0.386 12.002 1.00 98.25 181 LEU A CA 1
ATOM 1461 C C . LEU A 1 181 ? -10.271 -0.394 11.858 1.00 98.25 181 LEU A C 1
ATOM 1463 O O . LEU A 1 181 ? -10.941 -1.333 12.301 1.00 98.25 181 LEU A O 1
ATOM 1467 N N . VAL A 1 182 ? -10.813 0.650 11.235 1.00 98.44 182 VAL A N 1
ATOM 1468 C CA . VAL A 1 182 ? -12.216 0.682 10.817 1.00 98.44 182 VAL A CA 1
ATOM 1469 C C . VAL A 1 182 ? -12.275 0.104 9.417 1.00 98.44 182 VAL A C 1
ATOM 1471 O O . VAL A 1 182 ? -11.692 0.659 8.491 1.00 98.44 182 VAL A O 1
ATOM 1474 N N . LEU A 1 183 ? -12.967 -1.015 9.265 1.00 98.25 183 LEU A N 1
ATOM 1475 C CA . LEU A 1 183 ? -13.107 -1.735 8.011 1.00 98.25 183 LEU A CA 1
ATOM 1476 C C . LEU A 1 183 ? -14.518 -1.575 7.464 1.00 98.25 183 LEU A C 1
ATOM 1478 O O . LEU A 1 183 ? -15.496 -1.567 8.217 1.00 98.25 183 LEU A O 1
ATOM 1482 N N . GLN A 1 184 ? -14.615 -1.535 6.144 1.00 97.62 184 GLN A N 1
ATOM 1483 C CA . GLN A 1 184 ? -15.876 -1.640 5.427 1.00 97.62 184 GLN A CA 1
ATOM 1484 C C . GLN A 1 184 ? -15.755 -2.642 4.288 1.00 97.62 184 GLN A C 1
ATOM 1486 O O . GLN A 1 184 ? -14.660 -2.898 3.781 1.00 97.62 184 GLN A O 1
ATOM 1491 N N . ARG A 1 185 ? -16.888 -3.216 3.895 1.00 95.31 185 ARG A N 1
ATOM 1492 C CA . ARG A 1 185 ? -16.978 -4.137 2.776 1.00 95.31 185 ARG A CA 1
ATOM 1493 C C . ARG A 1 185 ? -17.658 -3.454 1.604 1.00 95.31 185 ARG A C 1
ATOM 1495 O O . ARG A 1 185 ? -18.797 -3.004 1.710 1.00 95.31 185 ARG A O 1
ATOM 1502 N N . ARG A 1 186 ? -16.973 -3.400 0.467 1.00 93.81 186 ARG A N 1
ATOM 1503 C CA . ARG A 1 186 ? -17.498 -2.837 -0.777 1.00 93.81 186 ARG A CA 1
ATOM 1504 C C . ARG A 1 186 ? -17.236 -3.804 -1.915 1.00 93.81 186 ARG A C 1
ATOM 1506 O O . ARG A 1 186 ? -16.132 -4.311 -2.063 1.00 93.81 186 ARG A O 1
ATOM 1513 N N . GLU A 1 187 ? -18.276 -4.097 -2.695 1.00 91.62 187 GLU A N 1
ATOM 1514 C CA . GLU A 1 187 ? -18.186 -5.035 -3.828 1.00 91.62 187 GLU A CA 1
ATOM 1515 C C . GLU A 1 187 ? -17.587 -6.398 -3.415 1.00 91.62 187 GLU A C 1
ATOM 1517 O O . GLU A 1 187 ? -16.798 -7.012 -4.129 1.00 91.62 187 GLU A O 1
ATOM 1522 N N . GLY A 1 188 ? -17.949 -6.861 -2.212 1.00 90.50 188 GLY A N 1
ATOM 1523 C CA . GLY A 1 188 ? -17.484 -8.125 -1.636 1.00 90.50 188 GLY A CA 1
ATOM 1524 C C . GLY A 1 188 ? -16.080 -8.089 -1.024 1.00 90.50 188 GLY A C 1
ATOM 1525 O O . GLY A 1 188 ? -15.689 -9.082 -0.404 1.00 90.50 188 GLY A O 1
ATOM 1526 N N . LYS A 1 189 ? -15.359 -6.967 -1.128 1.00 93.56 189 LYS A N 1
ATOM 1527 C CA . LYS A 1 189 ? -13.975 -6.805 -0.671 1.00 93.56 189 LYS A CA 1
ATOM 1528 C C . LYS A 1 189 ? -13.876 -5.975 0.601 1.00 93.56 189 LYS A C 1
ATOM 1530 O O . LYS A 1 189 ? -14.596 -4.990 0.742 1.00 93.56 189 LYS A O 1
ATOM 1535 N N . TRP A 1 190 ? -12.986 -6.368 1.505 1.00 96.19 190 TRP A N 1
ATOM 1536 C CA . TRP A 1 190 ? -12.633 -5.572 2.677 1.00 96.19 190 TRP A CA 1
ATOM 1537 C C . TRP A 1 190 ? -11.648 -4.469 2.293 1.00 96.19 190 TRP A C 1
ATOM 1539 O O . TRP A 1 190 ? -10.685 -4.705 1.561 1.00 96.19 190 TRP A O 1
ATOM 1549 N N . GLU A 1 191 ? -11.894 -3.277 2.827 1.00 96.12 191 GLU A N 1
ATOM 1550 C CA . GLU A 1 191 ? -11.013 -2.115 2.752 1.00 96.12 191 GLU A CA 1
ATOM 1551 C C . GLU A 1 191 ? -11.008 -1.366 4.093 1.00 96.12 191 GLU A C 1
ATOM 1553 O O . GLU A 1 191 ? -11.964 -1.429 4.872 1.00 96.12 191 GLU A O 1
ATOM 1558 N N . ILE A 1 192 ? -9.924 -0.644 4.369 1.00 97.25 192 ILE A N 1
ATOM 1559 C CA . ILE A 1 192 ? -9.755 0.171 5.572 1.00 97.25 192 ILE A CA 1
ATOM 1560 C C . ILE A 1 192 ? -10.378 1.545 5.325 1.00 97.25 192 ILE A C 1
ATOM 1562 O O . ILE A 1 192 ? -9.913 2.334 4.501 1.00 97.25 192 ILE A O 1
ATOM 1566 N N . ALA A 1 193 ? -11.446 1.848 6.046 1.00 97.69 193 ALA A N 1
ATOM 1567 C CA . ALA A 1 193 ? -12.105 3.143 6.006 1.00 97.69 193 ALA A CA 1
ATOM 1568 C C . ALA A 1 193 ? -11.345 4.204 6.816 1.00 97.69 193 ALA A C 1
ATOM 1570 O O . ALA A 1 193 ? -11.304 5.362 6.401 1.00 97.69 193 ALA A O 1
ATOM 1571 N N . ASP A 1 194 ? -10.757 3.826 7.955 1.00 97.69 194 ASP A N 1
ATOM 1572 C CA . ASP A 1 194 ? -10.068 4.752 8.858 1.00 97.69 194 ASP A CA 1
ATOM 1573 C C . ASP A 1 194 ? -9.114 4.033 9.827 1.00 97.69 194 ASP A C 1
ATOM 1575 O O . ASP A 1 194 ? -9.234 2.829 10.069 1.00 97.69 194 ASP A O 1
ATOM 1579 N N . PHE A 1 195 ? -8.213 4.809 10.426 1.00 97.19 195 PHE A N 1
ATOM 1580 C CA . PHE A 1 195 ? -7.290 4.403 11.482 1.00 97.19 195 PHE A CA 1
ATOM 1581 C C . PHE A 1 195 ? -7.585 5.225 12.736 1.00 97.19 195 PHE A C 1
ATOM 1583 O O . PHE A 1 195 ? -7.493 6.455 12.713 1.00 97.19 195 PHE A O 1
ATOM 1590 N N . ILE A 1 196 ? -7.930 4.568 13.843 1.00 97.56 196 ILE A N 1
ATOM 1591 C CA . ILE A 1 196 ? -8.189 5.235 15.122 1.00 97.56 196 ILE A CA 1
ATOM 1592 C C . ILE A 1 196 ? -6.981 5.032 16.028 1.00 97.56 196 ILE A C 1
ATOM 1594 O O . ILE A 1 196 ? -6.685 3.919 16.466 1.00 97.56 196 ILE A O 1
ATOM 1598 N N . ARG A 1 197 ? -6.273 6.126 16.309 1.00 93.88 197 ARG A N 1
ATOM 1599 C CA . ARG A 1 197 ? -5.110 6.125 17.196 1.00 93.88 197 ARG A CA 1
ATOM 1600 C C . ARG A 1 197 ? -5.538 6.322 18.651 1.00 93.88 197 ARG A C 1
ATOM 1602 O O . ARG A 1 197 ? -6.424 7.150 18.908 1.00 93.88 197 ARG A O 1
ATOM 1609 N N . PRO A 1 198 ? -4.874 5.667 19.616 1.00 92.31 198 PRO A N 1
ATOM 1610 C CA . PRO A 1 198 ? -5.012 6.015 21.023 1.00 92.31 198 PRO A CA 1
ATOM 1611 C C . PRO A 1 198 ? -4.743 7.508 21.219 1.00 92.31 198 PRO A C 1
ATOM 1613 O O . PRO A 1 198 ? -3.784 8.049 20.674 1.00 92.31 198 PRO A O 1
ATOM 1616 N N . ASN A 1 199 ? -5.592 8.186 21.990 1.00 89.56 199 ASN A N 1
ATOM 1617 C CA . ASN A 1 199 ? -5.491 9.612 22.341 1.00 89.56 199 ASN A CA 1
ATOM 1618 C C . ASN A 1 199 ? -5.663 10.631 21.193 1.00 89.56 199 ASN A C 1
ATOM 1620 O O . ASN A 1 199 ? -6.098 11.749 21.465 1.00 89.56 199 ASN A O 1
ATOM 1624 N N . SER A 1 200 ? -5.375 10.282 19.936 1.00 90.12 200 SER A N 1
ATOM 1625 C CA . SER A 1 200 ? -5.519 11.192 18.782 1.00 90.12 200 SER A CA 1
ATOM 1626 C C . SER A 1 200 ? -6.794 10.955 17.966 1.00 90.12 200 SER A C 1
ATOM 1628 O O . SER A 1 200 ? -7.236 11.846 17.242 1.00 90.12 200 SER A O 1
ATOM 1630 N N . GLY A 1 201 ? -7.424 9.786 18.103 1.00 95.81 201 GLY A N 1
ATOM 1631 C CA . GLY A 1 201 ? -8.669 9.458 17.415 1.00 95.81 201 GLY A CA 1
ATOM 1632 C C . GLY A 1 201 ? -8.479 9.199 15.918 1.00 95.81 201 GLY A C 1
ATOM 1633 O O . GLY A 1 201 ? -7.446 8.687 15.490 1.00 95.81 201 GLY A O 1
ATOM 1634 N N . SER A 1 202 ? -9.509 9.523 15.134 1.00 97.50 202 SER A N 1
ATOM 1635 C CA . SER A 1 202 ? -9.573 9.267 13.689 1.00 97.50 202 SER A CA 1
ATOM 1636 C C . SER A 1 202 ? -8.484 10.011 12.918 1.00 97.50 202 SER A C 1
ATOM 1638 O O . SER A 1 202 ? -8.398 11.242 12.976 1.00 97.50 202 SER A O 1
ATOM 1640 N N . LEU A 1 203 ? -7.670 9.269 12.170 1.00 95.62 203 LEU A N 1
ATOM 1641 C CA . LEU A 1 203 ? -6.663 9.831 11.277 1.00 95.62 203 LEU A CA 1
ATOM 1642 C C . LEU A 1 203 ? -7.323 10.517 10.076 1.00 95.62 203 LEU A C 1
ATOM 1644 O O . LEU A 1 203 ? -6.933 11.630 9.720 1.00 95.62 203 LEU A O 1
ATOM 1648 N N . LEU A 1 204 ? -8.386 9.927 9.515 1.00 96.12 204 LEU A N 1
ATOM 1649 C CA . LEU A 1 204 ? -9.150 10.533 8.425 1.00 96.12 204 LEU A CA 1
ATOM 1650 C C . LEU A 1 204 ? -9.690 11.917 8.809 1.00 96.12 204 LEU A C 1
ATOM 1652 O O . LEU A 1 204 ? -9.512 12.885 8.068 1.00 96.12 204 LEU A O 1
ATOM 1656 N N . LYS A 1 205 ? -10.293 12.051 9.997 1.00 97.38 205 LYS A N 1
ATOM 1657 C CA . LYS A 1 205 ? -10.832 13.335 10.473 1.00 97.38 205 LYS A CA 1
ATOM 1658 C C . LYS A 1 205 ? -9.743 14.378 10.689 1.00 97.38 205 LYS A C 1
ATOM 1660 O O . LYS A 1 205 ? -9.976 15.556 10.422 1.00 97.38 205 LYS A O 1
ATOM 1665 N N . GLN A 1 206 ? -8.557 13.969 11.137 1.00 95.75 206 GLN A N 1
ATOM 1666 C CA . GLN A 1 206 ? -7.411 14.872 11.266 1.00 95.75 206 GLN A CA 1
ATOM 1667 C C . GLN A 1 206 ? -6.942 15.386 9.898 1.00 95.75 206 GLN A C 1
ATOM 1669 O O . GLN A 1 206 ? -6.738 16.593 9.741 1.00 95.75 206 GLN A O 1
ATOM 1674 N N . ILE A 1 207 ? -6.840 14.502 8.898 1.00 94.81 207 ILE A N 1
ATOM 1675 C CA . ILE A 1 207 ? -6.492 14.861 7.514 1.00 94.81 207 ILE A CA 1
ATOM 1676 C C . ILE A 1 207 ? -7.515 15.854 6.944 1.00 94.81 207 ILE A C 1
ATOM 1678 O O . ILE A 1 207 ? -7.140 16.902 6.408 1.00 94.81 207 ILE A O 1
ATOM 1682 N N . GLU A 1 208 ? -8.810 15.570 7.096 1.00 95.88 208 GLU A N 1
ATOM 1683 C CA . GLU A 1 208 ? -9.896 16.446 6.640 1.00 95.88 208 GLU A CA 1
ATOM 1684 C C . GLU A 1 208 ? -9.845 17.821 7.325 1.00 95.88 208 GLU A C 1
ATOM 1686 O O . GLU A 1 208 ? -9.908 18.856 6.656 1.00 95.88 208 GLU A O 1
ATOM 1691 N N . ALA A 1 209 ? -9.679 17.850 8.651 1.00 94.94 209 ALA A N 1
ATOM 1692 C CA . ALA A 1 209 ? -9.636 19.084 9.429 1.00 94.94 209 ALA A CA 1
ATOM 1693 C C . ALA A 1 209 ? -8.437 19.963 9.053 1.00 94.94 209 ALA A C 1
ATOM 1695 O O . ALA A 1 209 ? -8.594 21.173 8.864 1.00 94.94 209 ALA A O 1
ATOM 1696 N N . LYS A 1 210 ? -7.249 19.368 8.891 1.00 92.12 210 LYS A N 1
ATOM 1697 C CA . LYS A 1 210 ? -6.055 20.103 8.463 1.00 92.12 210 LYS A CA 1
ATOM 1698 C C . LYS A 1 210 ? -6.182 20.620 7.031 1.00 92.12 210 LYS A C 1
ATOM 1700 O O . LYS A 1 210 ? -5.849 21.776 6.778 1.00 92.12 210 LYS A O 1
ATOM 1705 N N . THR A 1 211 ? -6.710 19.809 6.112 1.00 92.75 211 THR A N 1
ATOM 1706 C CA . THR A 1 211 ? -7.007 20.248 4.737 1.00 92.75 211 THR A CA 1
ATOM 1707 C C . THR A 1 211 ? -7.933 21.467 4.749 1.00 92.75 211 THR A C 1
ATOM 1709 O O . THR A 1 211 ? -7.647 22.481 4.114 1.00 92.75 211 THR A O 1
ATOM 1712 N N . ALA A 1 212 ? -9.017 21.410 5.528 1.00 93.56 212 ALA A N 1
ATOM 1713 C CA . ALA A 1 212 ? -9.971 22.508 5.647 1.00 93.56 212 ALA A CA 1
ATOM 1714 C C . ALA A 1 212 ? -9.364 23.769 6.286 1.00 93.56 212 ALA A C 1
ATOM 1716 O O . ALA A 1 212 ? -9.724 24.879 5.897 1.00 93.56 212 ALA A O 1
ATOM 1717 N N . ALA A 1 213 ? -8.457 23.620 7.256 1.00 90.50 213 ALA A N 1
ATOM 1718 C CA . ALA A 1 213 ? -7.740 24.742 7.859 1.00 90.50 213 ALA A CA 1
ATOM 1719 C C . ALA A 1 213 ? -6.813 25.440 6.851 1.00 90.50 213 ALA A C 1
ATOM 1721 O O . ALA A 1 213 ? -6.811 26.667 6.793 1.00 90.50 213 ALA A O 1
ATOM 1722 N N . ARG A 1 214 ? -6.092 24.679 6.017 1.00 86.81 214 ARG A N 1
ATOM 1723 C CA . ARG A 1 214 ? -5.218 25.229 4.965 1.00 86.81 214 ARG A CA 1
ATOM 1724 C C . ARG A 1 214 ? -5.981 25.965 3.875 1.00 86.81 214 ARG A C 1
ATOM 1726 O O . ARG A 1 214 ? -5.529 26.997 3.412 1.00 86.81 214 ARG A O 1
ATOM 1733 N N . LEU A 1 215 ? -7.155 25.472 3.486 1.00 86.94 215 LEU A N 1
ATOM 1734 C CA . LEU A 1 215 ? -7.988 26.134 2.474 1.00 86.94 215 LEU A CA 1
ATOM 1735 C C . LEU A 1 215 ? -8.571 27.483 2.934 1.00 86.94 215 LEU A C 1
ATOM 1737 O O . LEU A 1 215 ? -9.122 28.209 2.111 1.00 86.94 215 LEU A O 1
ATOM 1741 N N . LYS A 1 216 ? -8.501 27.799 4.234 1.00 85.50 216 LYS A N 1
ATOM 1742 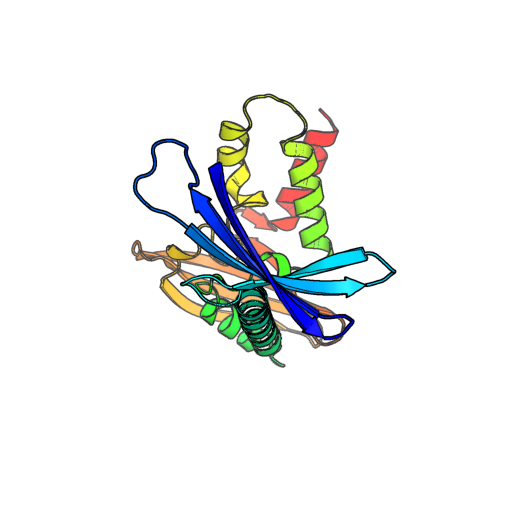C CA . LYS A 1 216 ? -8.927 29.089 4.800 1.00 85.50 216 LYS A CA 1
ATOM 1743 C C . LYS A 1 216 ? -7.785 30.107 4.921 1.00 85.50 216 LYS A C 1
ATOM 1745 O O . LYS A 1 216 ? -8.072 31.245 5.290 1.00 85.50 216 LYS A O 1
ATOM 1750 N N . GLN A 1 217 ? -6.539 29.687 4.697 1.00 67.12 217 GLN A N 1
ATOM 1751 C CA . GLN A 1 217 ? -5.349 30.546 4.686 1.00 67.12 217 GLN A CA 1
ATOM 1752 C C . GLN A 1 217 ? -5.164 31.158 3.297 1.00 67.12 217 GLN A C 1
ATOM 1754 O O . GLN A 1 217 ? -4.745 32.335 3.251 1.00 67.12 217 GLN A O 1
#

Secondary structure (DSSP, 8-state):
-EEEEEEEE-SSSEEEEEEEE-SSTT-S--EEEEEEEEEETTEEEEEEEEETTEEHHHHHHHHHHHHHHHHHHH--SSHHHHHHHHHHTTT-TTS-GGGSB-HHHHHHHHHHHHHHTTS-S-HHHHHHHTHHHHTSBTTTTB-GGGEEEEEEEEEEEE-SSEEEEEEEEEETTS-EEEEEEEEEEETTEEEEEEEEETTTEEHHHHHHHHHHHHTT-

Organism: Escherichia coli (NCBI:txid562)

Radius of gyration: 23.65 Å; chains: 1; bounding box: 57×44×64 Å

InterPro domains:
  IPR024289 Domain of unknown function DUF3828 [PF12883] (2-52)
  IPR024289 Domain of unknown function DUF3828 [PF12883] (150-194)

pLDDT: mean 90.78, std 8.13, range [54.41, 98.62]

Sequence (217 aa):
MLESVAITQTDADHADAVVRFRIFKDDKEKTTQTLKMVAENGRWVIDDIVSNHGSVLQAVNSENEKTLAALASLQKEQPEAFVAELFEHIADYSWPWTWVVSDSYRQAVNAFYKTTFKTANNPDEDMQIERQFIYDNPICFGEESLFSRVDEIRVLEKTADSARIHVRFTLTNGNNEEQELVLQRREGKWEIADFIRPNSGSLLKQIEAKTAARLKQ

Foldseek 3Di:
DWDDWDKDAPDPFWIKIWTKDDPDPPDPDIWIKIFIWGQDPNDIDGPWIQGPVGIPVVVVVVLVVVLVVLQVCLFDQDVLSNLVSCLVCLLPPSDALLVQADPLLNVLLVLLVVLQVPDPDPVPVSCVVCVQSHPANLSQGRDSQQFDFWPDWAWPDDDSFWTKIKTWGATPVGDIAIWIFTWGADPSGIGTHFIQGVPPGTSSVVSNVVSVVSVVD